Protein AF-A0A3T0T704-F1 (afdb_monomer_lite)

Structure (mmCIF, N/CA/C/O backbone):
data_AF-A0A3T0T704-F1
#
_entry.id   AF-A0A3T0T704-F1
#
loop_
_atom_site.group_PDB
_atom_site.id
_atom_site.type_symbol
_atom_site.label_atom_id
_atom_site.label_alt_id
_atom_site.label_comp_id
_atom_site.label_asym_id
_atom_site.label_entity_id
_atom_site.label_seq_id
_atom_site.pdbx_PDB_ins_code
_atom_site.Cartn_x
_atom_site.Cartn_y
_atom_site.Cartn_z
_atom_site.occupancy
_atom_site.B_iso_or_equiv
_atom_site.auth_seq_id
_atom_site.auth_comp_id
_atom_site.auth_asym_id
_atom_site.auth_atom_id
_atom_site.pdbx_PDB_model_num
ATOM 1 N N . MET A 1 1 ? -23.694 6.733 -55.174 1.00 36.41 1 MET A N 1
ATOM 2 C CA . MET A 1 1 ? -23.488 6.795 -56.642 1.00 36.41 1 MET A CA 1
ATOM 3 C C . MET A 1 1 ? -22.828 8.144 -56.938 1.00 36.41 1 MET A C 1
ATOM 5 O O . MET A 1 1 ? -23.178 9.081 -56.238 1.00 36.41 1 MET A O 1
ATOM 9 N N . GLY A 1 2 ? -21.839 8.329 -57.820 1.00 34.69 2 GLY A N 1
ATOM 10 C CA . GLY A 1 2 ? -21.378 7.534 -58.980 1.00 34.69 2 GLY A CA 1
ATOM 11 C C . GLY A 1 2 ? -21.725 8.288 -60.281 1.00 34.69 2 GLY A C 1
ATOM 12 O O . GLY A 1 2 ? -22.808 8.855 -60.326 1.00 34.69 2 GLY A O 1
ATOM 13 N N . ASP A 1 3 ? -20.910 8.378 -61.340 1.00 36.62 3 ASP A N 1
ATOM 14 C CA . ASP A 1 3 ? -19.522 7.931 -61.606 1.00 36.62 3 ASP A CA 1
ATOM 15 C C . ASP A 1 3 ? -18.793 8.979 -62.505 1.00 36.62 3 ASP A C 1
ATOM 17 O O . ASP A 1 3 ? -19.364 9.992 -62.902 1.00 36.62 3 ASP A O 1
ATOM 21 N N . ARG A 1 4 ? -17.510 8.749 -62.800 1.00 45.19 4 ARG A N 1
ATOM 22 C CA . ARG A 1 4 ? -16.597 9.541 -63.642 1.00 45.19 4 ARG A CA 1
ATOM 23 C C . ARG A 1 4 ? -17.029 9.649 -65.117 1.00 45.19 4 ARG A C 1
ATOM 25 O O . ARG A 1 4 ? -17.444 8.644 -65.695 1.00 45.19 4 ARG A O 1
ATOM 32 N N . ARG A 1 5 ? -16.673 10.777 -65.758 1.00 45.09 5 ARG A N 1
ATOM 33 C CA . ARG A 1 5 ? -15.861 10.936 -67.009 1.00 45.09 5 ARG A CA 1
ATOM 34 C C . ARG A 1 5 ? -16.028 12.382 -67.520 1.00 45.09 5 ARG A C 1
ATOM 36 O O . ARG A 1 5 ? -17.153 12.846 -67.593 1.00 45.09 5 ARG A O 1
ATOM 43 N N . ASP A 1 6 ? -15.003 13.217 -67.709 1.00 45.00 6 ASP A N 1
ATOM 44 C CA . ASP A 1 6 ? -13.711 13.118 -68.432 1.00 45.00 6 ASP A CA 1
ATOM 45 C C . ASP A 1 6 ? -13.787 13.634 -69.894 1.00 45.00 6 ASP A C 1
ATOM 47 O O . ASP A 1 6 ? -14.659 13.232 -70.660 1.00 45.00 6 ASP A O 1
ATOM 51 N N . ARG A 1 7 ? -12.757 14.418 -70.267 1.00 44.25 7 ARG A N 1
ATOM 52 C CA . ARG A 1 7 ? -12.286 14.848 -71.609 1.00 44.25 7 ARG A CA 1
ATOM 53 C C . ARG A 1 7 ? -12.758 16.162 -72.256 1.00 44.25 7 ARG A C 1
ATOM 55 O O . ARG A 1 7 ? -13.935 16.479 -72.338 1.00 44.25 7 ARG A O 1
ATOM 62 N N . GLN A 1 8 ? -11.759 16.724 -72.957 1.00 45.44 8 GLN A N 1
ATOM 63 C CA . GLN A 1 8 ? -11.775 17.674 -74.088 1.00 45.44 8 GLN A CA 1
ATOM 64 C C . GLN A 1 8 ? -11.738 19.178 -73.732 1.00 45.44 8 GLN A C 1
ATOM 66 O O . GLN A 1 8 ? -12.494 19.623 -72.884 1.00 45.44 8 GLN A O 1
ATOM 71 N N . ARG A 1 9 ? -10.893 20.023 -74.361 1.00 38.94 9 ARG A N 1
ATOM 72 C CA . ARG A 1 9 ? -9.735 19.814 -75.283 1.00 38.94 9 ARG A CA 1
ATOM 73 C C . ARG A 1 9 ? -9.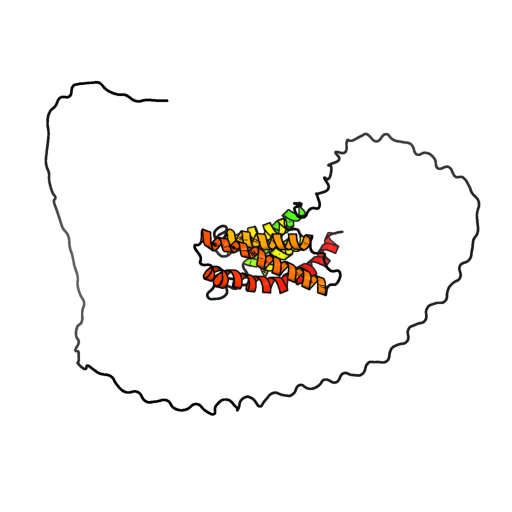007 21.176 -75.507 1.00 38.94 9 ARG A C 1
ATOM 75 O O . ARG A 1 9 ? -9.723 22.155 -75.593 1.00 38.94 9 ARG A O 1
ATOM 82 N N . VAL A 1 10 ? -7.672 21.188 -75.748 1.00 37.53 10 VAL A N 1
ATOM 83 C CA . VAL A 1 10 ? -6.951 21.984 -76.814 1.00 37.53 10 VAL A CA 1
ATOM 84 C C . VAL A 1 10 ? -7.053 23.547 -76.754 1.00 37.53 10 VAL A C 1
ATOM 86 O O . VAL A 1 10 ? -8.140 24.075 -76.628 1.00 37.53 10 VAL A O 1
ATOM 89 N N . LEU A 1 11 ? -6.019 24.411 -76.879 1.00 39.88 11 LEU A N 1
ATOM 90 C CA . LEU A 1 11 ? -4.684 24.376 -77.532 1.00 39.88 11 LEU A CA 1
ATOM 91 C C . LEU A 1 11 ? -3.748 25.538 -77.030 1.00 39.88 11 LEU A C 1
ATOM 93 O O . LEU A 1 11 ? -4.095 26.285 -76.126 1.00 39.88 11 LEU A O 1
ATOM 97 N N . HIS A 1 12 ? -2.610 25.723 -77.721 1.00 38.25 12 HIS A N 1
ATOM 98 C CA . HIS A 1 12 ? -1.709 26.897 -77.828 1.00 38.25 12 HIS A CA 1
ATOM 99 C C . HIS A 1 12 ? -0.673 27.233 -76.726 1.00 38.25 12 HIS A C 1
ATOM 101 O O . HIS A 1 12 ? -0.852 28.100 -75.879 1.00 38.25 12 HIS A O 1
ATOM 107 N N . HIS A 1 13 ? 0.533 26.681 -76.918 1.00 39.72 13 HIS A N 1
ATOM 108 C CA . HIS A 1 13 ? 1.826 27.333 -76.625 1.00 39.72 13 HIS A CA 1
ATOM 109 C C . HIS A 1 13 ? 2.330 28.091 -77.877 1.00 39.72 13 HIS A C 1
ATOM 111 O O . HIS A 1 13 ? 1.936 27.710 -78.986 1.00 39.72 13 HIS A O 1
ATOM 117 N N . PRO A 1 14 ? 3.252 29.080 -77.759 1.00 53.78 14 PRO A N 1
ATOM 118 C CA . PRO A 1 14 ? 4.587 28.847 -78.355 1.00 53.78 14 PRO A CA 1
ATOM 119 C C . PRO A 1 14 ? 5.816 29.612 -77.770 1.00 53.78 14 PRO A C 1
ATOM 121 O O . PRO A 1 14 ? 5.845 30.836 -77.781 1.00 53.78 14 PRO A O 1
ATOM 124 N N . ARG A 1 15 ? 6.933 28.873 -77.575 1.00 40.31 15 ARG A N 1
ATOM 125 C CA . ARG A 1 15 ? 8.346 29.265 -77.902 1.00 40.31 15 ARG A CA 1
ATOM 126 C C . ARG A 1 15 ? 9.023 30.373 -77.034 1.00 40.31 15 ARG A C 1
ATOM 128 O O . ARG A 1 15 ? 8.358 31.067 -76.288 1.00 40.31 15 ARG A O 1
ATOM 135 N N . ARG A 1 16 ? 10.369 30.555 -77.025 1.00 37.50 16 ARG A N 1
ATOM 136 C CA . ARG A 1 16 ? 11.428 30.094 -77.975 1.00 37.50 16 ARG A CA 1
ATOM 137 C C . ARG A 1 16 ? 12.743 29.505 -77.386 1.00 37.50 16 ARG A C 1
ATOM 139 O O . ARG A 1 16 ? 12.950 28.310 -77.570 1.00 37.50 16 ARG A O 1
ATOM 146 N N . ARG A 1 17 ? 13.682 30.293 -76.823 1.00 38.41 17 ARG A N 1
ATOM 147 C CA . ARG A 1 17 ? 15.090 29.890 -76.494 1.00 38.41 17 ARG A CA 1
ATOM 148 C C . ARG A 1 17 ? 15.770 30.878 -75.501 1.00 38.41 17 ARG A C 1
ATOM 150 O O . ARG A 1 17 ? 15.262 31.984 -75.404 1.00 38.41 17 ARG A O 1
ATOM 157 N N . HIS A 1 18 ? 16.938 30.648 -74.857 1.00 36.69 18 HIS A N 1
ATOM 158 C CA . HIS A 1 18 ? 17.675 29.436 -74.389 1.00 36.69 18 HIS A CA 1
ATOM 159 C C . HIS A 1 18 ? 19.129 29.780 -73.936 1.00 36.69 18 HIS A C 1
ATOM 161 O O . HIS A 1 18 ? 19.873 30.343 -74.734 1.00 36.69 18 HIS A O 1
ATOM 167 N N . GLY A 1 19 ? 19.590 29.279 -72.775 1.00 33.06 19 GLY A N 1
ATOM 168 C CA . GLY A 1 19 ? 21.021 29.010 -72.471 1.00 33.06 19 GLY A CA 1
ATOM 169 C C . GLY A 1 19 ? 21.811 30.047 -71.637 1.00 33.06 19 GLY A C 1
ATOM 170 O O . GLY A 1 19 ? 21.297 31.121 -71.362 1.00 33.06 19 GLY A O 1
ATOM 171 N N . ALA A 1 20 ? 23.065 29.791 -71.211 1.00 37.50 20 ALA A N 1
ATOM 172 C CA . ALA A 1 20 ? 23.794 28.511 -71.065 1.00 37.50 20 ALA A CA 1
ATOM 173 C C . ALA A 1 20 ? 25.130 28.647 -70.265 1.00 37.50 20 ALA A C 1
ATOM 175 O O . ALA A 1 20 ? 25.814 29.653 -70.380 1.00 37.50 20 ALA A O 1
ATOM 176 N N . ARG A 1 21 ? 25.546 27.556 -69.586 1.00 36.69 21 ARG A N 1
ATOM 177 C CA . ARG A 1 21 ? 26.929 27.156 -69.178 1.00 36.69 21 ARG A CA 1
ATOM 178 C C . ARG A 1 21 ? 27.796 28.024 -68.218 1.00 36.69 21 ARG A C 1
ATOM 180 O O . ARG A 1 21 ? 28.419 28.991 -68.618 1.00 36.69 21 ARG A O 1
ATOM 187 N N . ALA A 1 22 ? 28.028 27.438 -67.033 1.00 37.81 22 ALA A N 1
ATOM 188 C CA . ALA A 1 22 ? 29.332 27.042 -66.446 1.00 37.81 22 ALA A CA 1
ATOM 189 C C . ALA A 1 22 ? 30.477 28.054 -66.148 1.00 37.81 22 ALA A C 1
ATOM 191 O O . ALA A 1 22 ? 31.006 28.721 -67.028 1.00 37.81 22 ALA A O 1
ATOM 192 N N . GLY A 1 23 ? 31.017 27.967 -64.918 1.00 32.88 23 GLY A N 1
ATOM 193 C CA . GLY A 1 23 ? 32.326 28.504 -64.500 1.00 32.88 23 GLY A CA 1
ATOM 194 C C . GLY A 1 23 ? 32.784 27.924 -63.144 1.00 32.88 23 GLY A C 1
ATOM 195 O O . GLY A 1 23 ? 31.953 27.689 -62.270 1.00 32.88 23 GLY A O 1
ATOM 196 N N . ARG A 1 24 ? 34.088 27.645 -62.961 1.00 39.28 24 ARG A N 1
ATOM 197 C CA . ARG A 1 24 ? 34.700 27.084 -61.720 1.00 39.28 24 ARG A CA 1
ATOM 198 C C . ARG A 1 24 ? 35.861 27.995 -61.204 1.00 39.28 24 ARG A C 1
ATOM 200 O O . ARG A 1 24 ? 36.099 29.029 -61.821 1.00 39.28 24 ARG A O 1
ATOM 207 N N . PRO A 1 25 ? 36.521 27.729 -60.048 1.00 64.94 25 PRO A N 1
ATOM 208 C CA . PRO A 1 25 ? 36.851 28.792 -59.080 1.00 64.94 25 PRO A CA 1
ATOM 209 C C . PRO A 1 25 ? 38.295 29.345 -59.091 1.00 64.94 25 PRO A C 1
ATOM 211 O O . PRO A 1 25 ? 39.211 28.761 -59.666 1.00 64.94 25 PRO A O 1
ATOM 214 N N . ARG A 1 26 ? 38.498 30.435 -58.329 1.00 39.41 26 ARG A N 1
ATOM 215 C CA . ARG A 1 26 ? 39.780 31.007 -57.842 1.00 39.41 26 ARG A CA 1
ATOM 216 C C . ARG A 1 26 ? 39.552 31.614 -56.434 1.00 39.41 26 ARG A C 1
ATOM 218 O O . ARG A 1 26 ? 38.420 31.974 -56.143 1.00 39.41 26 ARG A O 1
ATOM 225 N N . GLY A 1 27 ? 40.521 31.792 -55.523 1.00 32.25 27 GLY A N 1
ATOM 226 C CA . GLY A 1 27 ? 41.911 31.300 -55.483 1.00 32.25 27 GLY A CA 1
ATOM 227 C C . GLY A 1 27 ? 42.954 32.311 -54.942 1.00 32.25 27 GLY A C 1
ATOM 228 O O . GLY A 1 27 ? 43.459 33.113 -55.718 1.00 32.25 27 GLY A O 1
ATOM 229 N N . GLY A 1 28 ? 43.355 32.229 -53.659 1.00 33.00 28 GLY A N 1
ATOM 230 C CA . GLY A 1 28 ? 44.468 32.999 -53.035 1.00 33.00 28 GLY A CA 1
ATOM 231 C C . GLY A 1 28 ? 44.369 33.006 -51.491 1.00 33.00 28 GLY A C 1
ATOM 232 O O . GLY A 1 28 ? 43.264 33.157 -50.994 1.00 33.00 28 GLY A O 1
ATOM 233 N N . ARG A 1 29 ? 45.381 32.672 -50.657 1.00 39.97 29 ARG A N 1
ATOM 234 C CA . ARG A 1 29 ? 46.776 33.183 -50.464 1.00 39.97 29 ARG A CA 1
ATOM 235 C C . ARG A 1 29 ? 46.806 34.614 -49.878 1.00 39.97 29 ARG A C 1
ATOM 237 O O . ARG A 1 29 ? 46.041 35.448 -50.326 1.00 39.97 29 ARG A O 1
ATOM 244 N N . ARG A 1 30 ? 47.692 35.039 -48.956 1.00 40.62 30 ARG A N 1
ATOM 245 C CA . ARG A 1 30 ? 48.868 34.427 -48.262 1.00 40.62 30 ARG A CA 1
ATOM 246 C C . ARG A 1 30 ? 48.456 33.945 -46.830 1.00 40.62 30 ARG A C 1
ATOM 248 O O . ARG A 1 30 ? 47.406 33.328 -46.784 1.00 40.62 30 ARG A O 1
ATOM 255 N N . ARG A 1 31 ? 49.118 34.085 -45.650 1.00 39.97 31 ARG A N 1
ATOM 256 C CA . ARG A 1 31 ? 50.447 34.566 -45.143 1.00 39.97 31 ARG A CA 1
ATOM 257 C C . ARG A 1 31 ? 50.883 33.774 -43.869 1.00 39.97 31 ARG A C 1
ATOM 259 O O . ARG A 1 31 ? 50.030 33.182 -43.224 1.00 39.97 31 ARG A O 1
ATOM 266 N N . ARG A 1 32 ? 52.197 33.701 -43.550 1.00 40.44 32 ARG A N 1
ATOM 267 C CA . ARG A 1 32 ? 52.833 32.554 -42.824 1.00 40.44 32 ARG A CA 1
ATOM 268 C C . ARG A 1 32 ? 54.192 32.869 -42.120 1.00 40.44 32 ARG A C 1
ATOM 270 O O . ARG A 1 32 ? 55.155 33.125 -42.843 1.00 40.44 32 ARG A O 1
ATOM 277 N N . ARG A 1 33 ? 54.306 32.751 -40.772 1.00 39.06 33 ARG A N 1
ATOM 278 C CA . ARG A 1 33 ? 55.546 32.759 -39.909 1.00 39.06 33 ARG A CA 1
ATOM 279 C C . ARG A 1 33 ? 55.278 32.155 -38.497 1.00 39.06 33 ARG A C 1
ATOM 281 O O . ARG A 1 33 ? 54.127 32.199 -38.089 1.00 39.06 33 ARG A O 1
ATOM 288 N N . ASP A 1 34 ? 56.238 31.775 -37.629 1.00 40.56 34 ASP A N 1
ATOM 289 C CA . ASP A 1 34 ? 57.485 30.955 -37.725 1.00 40.56 34 ASP A CA 1
ATOM 290 C C . ASP A 1 34 ? 58.298 30.985 -36.391 1.00 40.56 34 ASP A C 1
ATOM 292 O O . ASP A 1 34 ? 58.600 32.088 -35.939 1.00 40.56 34 ASP A O 1
ATOM 296 N N . ARG A 1 35 ? 58.708 29.818 -35.828 1.00 41.38 35 ARG A N 1
ATOM 297 C CA . ARG A 1 35 ? 59.789 29.513 -34.811 1.00 41.38 35 ARG A CA 1
ATOM 298 C C . ARG A 1 35 ? 59.384 28.249 -33.999 1.00 41.38 35 ARG A C 1
ATOM 300 O O . ARG A 1 35 ? 58.256 28.203 -33.538 1.00 41.38 35 ARG A O 1
ATOM 307 N N . ARG A 1 36 ? 60.132 27.127 -33.891 1.00 37.56 36 ARG A N 1
ATOM 308 C CA . ARG A 1 36 ? 61.542 26.830 -33.476 1.00 37.56 36 ARG A CA 1
ATOM 309 C C . ARG A 1 36 ? 61.826 27.204 -32.001 1.00 37.56 36 ARG A C 1
ATOM 311 O O . ARG A 1 36 ? 61.512 28.321 -31.623 1.00 37.56 36 ARG A O 1
ATOM 318 N N . ARG A 1 37 ? 62.483 26.415 -31.121 1.00 37.00 37 ARG A N 1
ATOM 319 C CA . ARG A 1 37 ? 63.154 25.078 -31.212 1.00 37.00 37 ARG A CA 1
ATOM 320 C C . ARG A 1 37 ? 62.115 23.915 -31.094 1.00 37.00 37 ARG A C 1
ATOM 322 O O . ARG A 1 37 ? 61.080 24.087 -31.719 1.00 37.00 37 ARG A O 1
ATOM 329 N N . ARG A 1 38 ? 62.236 22.730 -30.445 1.00 35.31 38 ARG A N 1
ATOM 330 C CA . ARG A 1 38 ? 63.207 22.021 -29.553 1.00 35.31 38 ARG A CA 1
ATOM 331 C C . ARG A 1 38 ? 63.285 20.508 -29.922 1.00 35.31 38 ARG A C 1
ATOM 333 O O . ARG A 1 38 ? 62.312 19.972 -30.434 1.00 35.31 38 ARG A O 1
ATOM 340 N N . GLN A 1 39 ? 64.379 19.820 -29.565 1.00 39.19 39 GLN A N 1
ATOM 341 C CA . GLN A 1 39 ? 64.495 18.361 -29.298 1.00 39.19 39 GLN A CA 1
ATOM 342 C C . GLN A 1 39 ? 65.692 18.138 -28.342 1.00 39.19 39 GLN A C 1
ATOM 344 O O . GLN A 1 39 ? 66.539 19.029 -28.239 1.00 39.19 39 GLN A O 1
ATOM 349 N N . PRO A 1 40 ? 65.773 16.992 -27.640 1.00 46.72 40 PRO A N 1
ATOM 350 C CA . PRO A 1 40 ? 66.915 16.085 -27.854 1.00 46.72 40 PRO A CA 1
ATOM 351 C C . PRO A 1 40 ? 66.472 14.654 -28.232 1.00 46.72 40 PRO A C 1
ATOM 353 O O . PRO A 1 40 ? 65.286 14.395 -28.428 1.00 46.72 40 PRO A O 1
ATOM 356 N N . ARG A 1 41 ? 67.435 13.744 -28.455 1.00 37.19 41 ARG A N 1
ATOM 357 C CA . ARG A 1 41 ? 67.245 12.532 -29.277 1.00 37.19 41 ARG A CA 1
ATOM 358 C C . ARG A 1 41 ? 68.191 11.390 -28.854 1.00 37.19 41 ARG A C 1
ATOM 360 O O . ARG A 1 41 ? 69.356 11.663 -28.595 1.00 37.19 41 ARG A O 1
ATOM 367 N N . ARG A 1 42 ? 67.725 10.133 -28.993 1.00 35.84 42 ARG A N 1
ATOM 368 C CA . ARG A 1 42 ? 68.448 8.838 -28.816 1.00 35.84 42 ARG A CA 1
ATOM 369 C C . ARG A 1 42 ? 68.725 8.423 -27.349 1.00 35.84 42 ARG A C 1
ATOM 371 O O . ARG A 1 42 ? 69.001 9.274 -26.523 1.00 35.84 42 ARG A O 1
ATOM 378 N N . GLY A 1 43 ? 68.702 7.127 -27.002 1.00 29.75 43 GLY A N 1
ATOM 379 C CA . GLY A 1 43 ? 68.268 5.964 -27.800 1.00 29.75 43 GLY A CA 1
ATOM 380 C C . GLY A 1 43 ? 68.848 4.611 -27.347 1.00 29.75 43 GLY A C 1
ATOM 381 O O . GLY A 1 43 ? 69.268 4.469 -26.208 1.00 29.75 43 GLY A O 1
ATOM 382 N N . ARG A 1 44 ? 68.941 3.680 -28.316 1.00 34.44 44 ARG A N 1
ATOM 383 C CA . ARG A 1 44 ? 69.402 2.269 -28.255 1.00 34.44 44 ARG A CA 1
ATOM 384 C C . ARG A 1 44 ? 68.398 1.250 -27.690 1.00 34.44 44 ARG A C 1
ATOM 386 O O . ARG A 1 44 ? 67.799 1.437 -26.643 1.00 34.44 44 ARG A O 1
ATOM 393 N N . ALA A 1 45 ? 68.259 0.155 -28.437 1.00 36.88 45 ALA A N 1
ATOM 394 C CA . ALA A 1 45 ? 67.487 -1.044 -28.109 1.00 36.88 45 ALA A CA 1
ATOM 395 C C . ALA A 1 45 ? 68.428 -2.208 -27.744 1.00 36.88 45 ALA A C 1
ATOM 397 O O . ALA A 1 45 ? 69.639 -2.102 -27.953 1.00 36.88 45 ALA A O 1
ATOM 398 N N . ARG A 1 46 ? 67.869 -3.344 -27.302 1.00 36.03 46 ARG A N 1
ATOM 399 C CA . ARG A 1 46 ? 68.471 -4.685 -27.436 1.00 36.03 46 ARG A CA 1
ATOM 400 C C . ARG A 1 46 ? 67.380 -5.765 -27.549 1.00 36.03 46 ARG A C 1
ATOM 402 O O . ARG A 1 46 ? 66.214 -5.482 -27.299 1.00 36.03 46 ARG A O 1
ATOM 409 N N . HIS A 1 47 ? 67.764 -6.948 -28.031 1.00 36.84 47 HIS A N 1
ATOM 410 C CA . HIS A 1 47 ? 66.868 -8.015 -28.509 1.00 36.84 47 HIS A CA 1
ATOM 411 C C . HIS A 1 47 ? 66.637 -9.142 -27.484 1.00 36.84 47 HIS A C 1
ATOM 413 O O . HIS A 1 47 ? 67.454 -9.334 -26.588 1.00 36.84 47 HIS A O 1
ATOM 419 N N . GLY A 1 48 ? 65.608 -9.963 -27.741 1.00 32.03 48 GLY A N 1
ATOM 420 C CA . GLY A 1 48 ? 65.450 -11.331 -27.218 1.00 32.03 48 GLY A CA 1
ATOM 421 C C . GLY A 1 48 ? 64.176 -11.535 -26.381 1.00 32.03 48 GLY A C 1
ATOM 422 O O . GLY A 1 48 ? 63.816 -10.655 -25.611 1.00 32.03 48 GLY A O 1
ATOM 423 N N . ALA A 1 49 ? 63.446 -12.652 -26.475 1.00 35.09 49 ALA A N 1
ATOM 424 C CA . ALA A 1 49 ? 63.470 -13.746 -27.460 1.00 35.09 49 ALA A CA 1
ATOM 425 C C . ALA A 1 49 ? 62.084 -14.450 -27.504 1.00 35.09 49 ALA A C 1
ATOM 427 O O . ALA A 1 49 ? 61.202 -14.137 -26.707 1.00 35.09 49 ALA A O 1
ATOM 428 N N . LEU A 1 50 ? 61.873 -15.370 -28.452 1.00 38.94 50 LEU A N 1
ATOM 429 C CA . LEU A 1 50 ? 60.592 -16.060 -28.705 1.00 38.94 50 LEU A CA 1
ATOM 430 C C . LEU A 1 50 ? 60.476 -17.420 -27.986 1.00 38.94 50 LEU A C 1
ATOM 432 O O . LEU A 1 50 ? 61.472 -18.127 -27.894 1.00 38.94 50 LEU A O 1
ATOM 436 N N . ALA A 1 51 ? 59.227 -17.836 -27.697 1.00 35.31 51 ALA A N 1
ATOM 437 C CA . ALA A 1 51 ? 58.774 -19.236 -27.512 1.00 35.31 51 ALA A CA 1
ATOM 438 C C . ALA A 1 51 ? 59.337 -20.022 -26.292 1.00 35.31 51 ALA A C 1
ATOM 440 O O . ALA A 1 51 ? 60.384 -19.693 -25.758 1.00 35.31 51 ALA A O 1
ATOM 441 N N . ARG A 1 52 ? 58.702 -21.085 -25.760 1.00 37.94 52 ARG A N 1
ATOM 442 C CA . ARG A 1 52 ? 57.362 -21.717 -25.932 1.00 37.94 52 ARG A CA 1
ATOM 443 C C . ARG A 1 52 ? 56.972 -22.401 -24.581 1.00 37.94 52 ARG A C 1
ATOM 445 O O . ARG A 1 52 ? 57.808 -22.440 -23.682 1.00 37.94 52 ARG A O 1
ATOM 452 N N . PRO A 1 53 ? 55.738 -22.916 -24.378 1.00 51.44 53 PRO A N 1
ATOM 453 C CA . PRO A 1 53 ? 55.256 -23.333 -23.053 1.00 51.44 53 PRO A CA 1
ATOM 454 C C . PRO A 1 53 ? 55.455 -24.827 -22.727 1.00 51.44 53 PRO A C 1
ATOM 456 O O . PRO A 1 53 ? 55.475 -25.663 -23.628 1.00 51.44 53 PRO A O 1
ATOM 459 N N . GLY A 1 54 ? 55.415 -25.173 -21.429 1.00 36.84 54 GLY A N 1
ATOM 460 C CA . GLY A 1 54 ? 54.911 -26.482 -20.983 1.00 36.84 54 GLY A CA 1
ATOM 461 C C . GLY A 1 54 ? 55.539 -27.099 -19.725 1.00 36.84 54 GLY A C 1
ATOM 462 O O . GLY A 1 54 ? 56.657 -27.598 -19.788 1.00 36.84 54 GLY A O 1
ATOM 463 N N . ARG A 1 55 ? 54.759 -27.186 -18.629 1.00 36.97 55 ARG A N 1
ATOM 464 C CA . ARG A 1 55 ? 54.565 -28.381 -17.759 1.00 36.97 55 ARG A CA 1
ATOM 465 C C . ARG A 1 55 ? 53.652 -28.055 -16.561 1.00 36.97 55 ARG A C 1
ATOM 467 O O . ARG A 1 55 ? 53.742 -26.979 -15.984 1.00 36.97 55 ARG A O 1
ATOM 474 N N . ARG A 1 56 ? 52.777 -28.998 -16.183 1.00 45.00 56 ARG A N 1
ATOM 475 C CA . ARG A 1 56 ? 51.991 -28.979 -14.929 1.00 45.00 56 ARG A CA 1
ATOM 476 C C . ARG A 1 56 ? 52.642 -29.904 -13.890 1.00 45.00 56 ARG A C 1
ATOM 478 O O . ARG A 1 56 ? 53.030 -31.007 -14.273 1.00 45.00 56 ARG A O 1
ATOM 485 N N . PRO A 1 57 ? 52.621 -29.556 -12.596 1.00 47.53 57 PRO A N 1
ATOM 486 C CA . PRO A 1 57 ? 52.584 -30.535 -11.505 1.00 47.53 57 PRO A CA 1
ATOM 487 C C . PRO A 1 57 ? 51.145 -30.985 -11.165 1.00 47.53 57 PRO A C 1
ATOM 489 O O . PRO A 1 57 ? 50.166 -30.369 -11.592 1.00 47.53 57 PRO A O 1
ATOM 492 N N . ARG A 1 58 ? 51.015 -32.083 -10.407 1.00 44.69 58 ARG A N 1
ATOM 493 C CA . ARG A 1 58 ? 49.742 -32.660 -9.912 1.00 44.69 58 ARG A CA 1
ATOM 494 C C . ARG A 1 58 ? 49.410 -32.172 -8.479 1.00 44.69 58 ARG A C 1
ATOM 496 O O . ARG A 1 58 ? 50.288 -31.607 -7.832 1.00 44.69 58 ARG A O 1
ATOM 503 N N . PRO A 1 59 ? 48.162 -32.338 -7.989 1.00 48.88 59 PRO A N 1
ATOM 504 C CA . PRO A 1 59 ? 47.726 -31.785 -6.701 1.00 48.88 59 PRO A CA 1
ATOM 505 C C . PRO A 1 59 ? 48.219 -32.581 -5.480 1.00 48.88 59 PRO A C 1
ATOM 507 O O . PRO A 1 59 ? 48.479 -33.779 -5.572 1.00 48.88 59 PRO A O 1
ATOM 510 N N . LEU A 1 60 ? 48.259 -31.908 -4.324 1.00 47.09 60 LEU A N 1
ATOM 511 C CA . LEU A 1 60 ? 48.518 -32.482 -2.995 1.00 47.09 60 LEU A CA 1
ATOM 512 C C . LEU A 1 60 ? 47.214 -32.595 -2.156 1.00 47.09 60 LEU A C 1
ATOM 514 O O . LEU A 1 60 ? 46.188 -32.040 -2.565 1.00 47.09 60 LEU A O 1
ATOM 518 N N . PRO A 1 61 ? 47.194 -33.372 -1.049 1.00 48.97 61 PRO A N 1
ATOM 519 C CA . PRO A 1 61 ? 45.960 -34.010 -0.567 1.00 48.97 61 PRO A CA 1
ATOM 520 C C . PRO A 1 61 ? 44.965 -33.132 0.209 1.00 48.97 61 PRO A C 1
ATOM 522 O O . PRO A 1 61 ? 45.300 -32.103 0.792 1.00 48.97 61 PRO A O 1
ATOM 525 N N . ARG A 1 62 ? 43.724 -33.631 0.304 1.00 44.66 62 ARG A N 1
ATOM 526 C CA . ARG A 1 62 ? 42.725 -33.205 1.301 1.00 44.66 62 ARG A CA 1
ATOM 527 C C . ARG A 1 62 ? 43.018 -33.873 2.652 1.00 44.66 62 ARG A C 1
ATOM 529 O O . ARG A 1 62 ? 43.148 -35.092 2.684 1.00 44.66 62 ARG A O 1
ATOM 536 N N . GLY A 1 63 ? 42.989 -33.127 3.759 1.00 42.19 63 GLY A N 1
ATOM 537 C CA . GLY A 1 63 ? 42.954 -33.715 5.107 1.00 42.19 63 GLY A CA 1
ATOM 538 C C . GLY A 1 63 ? 43.233 -32.736 6.257 1.00 42.19 63 GLY A C 1
ATOM 539 O O . GLY A 1 63 ? 43.938 -31.751 6.078 1.00 42.19 63 GLY A O 1
ATOM 540 N N . ALA A 1 64 ? 42.672 -33.034 7.435 1.00 46.31 64 ALA A N 1
ATOM 541 C CA . ALA A 1 64 ? 43.125 -32.586 8.763 1.00 46.31 64 ALA A CA 1
ATOM 542 C C . ALA A 1 64 ? 43.386 -31.074 9.010 1.00 46.31 64 ALA A C 1
ATOM 544 O O . ALA A 1 64 ? 44.471 -30.696 9.446 1.00 46.31 64 ALA A O 1
ATOM 545 N N . ALA A 1 65 ? 42.375 -30.204 8.846 1.00 43.25 65 ALA A N 1
ATOM 546 C CA . ALA A 1 65 ? 42.486 -28.786 9.250 1.00 43.25 65 ALA A CA 1
ATOM 547 C C . ALA A 1 65 ? 41.187 -28.116 9.775 1.00 43.25 65 ALA A C 1
ATOM 549 O O . ALA A 1 65 ? 41.061 -26.894 9.693 1.00 43.25 65 ALA A O 1
ATOM 550 N N . ARG A 1 66 ? 40.188 -28.866 10.286 1.00 46.53 66 ARG A N 1
ATOM 551 C CA . ARG A 1 66 ? 38.882 -28.282 10.699 1.00 46.53 66 ARG A CA 1
ATOM 552 C C . ARG A 1 66 ? 38.291 -28.689 12.063 1.00 46.53 66 ARG A C 1
ATOM 554 O O . ARG A 1 66 ? 37.223 -28.187 12.400 1.00 46.53 66 ARG A O 1
ATOM 561 N N . ASP A 1 67 ? 39.003 -29.448 12.903 1.00 44.44 67 ASP A N 1
ATOM 562 C CA . ASP A 1 67 ? 38.450 -29.980 14.172 1.00 44.44 67 ASP A CA 1
ATOM 563 C C . ASP A 1 67 ? 39.036 -29.402 15.478 1.00 44.44 67 ASP A C 1
ATOM 565 O O . ASP A 1 67 ? 38.777 -29.918 16.562 1.00 44.44 67 ASP A O 1
ATOM 569 N N . ARG A 1 68 ? 39.787 -28.289 15.430 1.00 46.38 68 ARG A N 1
ATOM 570 C CA . ARG A 1 68 ? 40.351 -27.633 16.639 1.00 46.38 68 ARG A CA 1
ATOM 571 C C . ARG A 1 68 ? 39.765 -26.254 16.985 1.00 46.38 68 ARG A C 1
ATOM 573 O O . ARG A 1 68 ? 40.364 -25.503 17.743 1.00 46.38 68 ARG A O 1
ATOM 580 N N . LEU A 1 69 ? 38.559 -25.947 16.495 1.00 46.12 69 LEU A N 1
ATOM 581 C CA . LEU A 1 69 ? 37.805 -24.718 16.827 1.00 46.12 69 LEU A CA 1
ATOM 582 C C . LEU A 1 69 ? 36.363 -24.977 17.322 1.00 46.12 69 LEU A C 1
ATOM 584 O O . LEU A 1 69 ? 35.503 -24.104 17.246 1.00 46.12 69 LEU A O 1
ATOM 588 N N . ARG A 1 70 ? 36.086 -26.173 17.868 1.00 45.47 70 ARG A N 1
ATOM 589 C CA . ARG A 1 70 ? 34.770 -26.544 18.442 1.00 45.47 70 ARG A CA 1
ATOM 590 C C . ARG A 1 70 ? 34.742 -26.748 19.965 1.00 45.47 70 ARG A C 1
ATOM 592 O O . ARG A 1 70 ? 33.698 -27.103 20.501 1.00 45.47 70 ARG A O 1
ATOM 599 N N . ALA A 1 71 ? 35.838 -26.462 20.672 1.00 49.53 71 ALA A N 1
ATOM 600 C CA . ALA A 1 71 ? 35.984 -26.719 22.109 1.00 49.53 71 ALA A CA 1
ATOM 601 C C . ALA A 1 71 ? 36.259 -25.441 22.932 1.00 49.53 71 ALA A C 1
ATOM 603 O O . ALA A 1 71 ? 37.348 -25.279 23.474 1.00 49.53 71 ALA A O 1
ATOM 604 N N . ARG A 1 72 ? 35.272 -24.528 23.010 1.00 50.50 72 ARG A N 1
ATOM 605 C CA . ARG A 1 72 ? 35.129 -23.474 24.051 1.00 50.50 72 ARG A CA 1
ATOM 606 C C . ARG A 1 72 ? 33.785 -22.731 23.910 1.00 50.50 72 ARG A C 1
ATOM 608 O O . ARG A 1 72 ? 33.714 -21.606 23.430 1.00 50.50 72 ARG A O 1
ATOM 615 N N . ARG A 1 73 ? 32.696 -23.371 24.351 1.00 46.62 73 ARG A N 1
ATOM 616 C CA . ARG A 1 73 ? 31.447 -22.689 24.740 1.00 46.62 73 ARG A CA 1
ATOM 617 C C . ARG A 1 73 ? 31.252 -22.893 26.247 1.00 46.62 73 ARG A C 1
ATOM 619 O O . ARG A 1 73 ? 31.244 -24.050 26.662 1.00 46.62 73 ARG A O 1
ATOM 626 N N . PRO A 1 74 ? 31.092 -21.835 27.060 1.00 49.59 74 PRO A N 1
ATOM 627 C CA . PRO A 1 74 ? 30.636 -21.988 28.438 1.00 49.59 74 PRO A CA 1
ATOM 628 C C . PRO A 1 74 ? 29.225 -22.588 28.466 1.00 49.59 74 PRO A C 1
ATOM 630 O O . PRO A 1 74 ? 28.393 -22.248 27.621 1.00 49.59 74 PRO A O 1
ATOM 633 N N . ALA A 1 75 ? 28.944 -23.458 29.435 1.00 51.00 75 ALA A N 1
ATOM 634 C CA . ALA A 1 75 ? 27.591 -23.958 29.656 1.00 51.00 75 ALA A CA 1
ATOM 635 C C . ALA A 1 75 ? 26.672 -22.826 30.167 1.00 51.00 75 ALA A C 1
ATOM 637 O O . ALA A 1 75 ? 27.122 -21.984 30.953 1.00 51.00 75 ALA A O 1
ATOM 638 N N . PRO A 1 76 ? 25.389 -22.781 29.762 1.00 49.50 76 PRO A N 1
ATOM 639 C CA . PRO A 1 76 ? 24.440 -21.829 30.322 1.00 49.50 76 PRO A CA 1
ATOM 640 C C . PRO A 1 76 ? 24.168 -22.181 31.789 1.00 49.50 76 PRO A C 1
ATOM 642 O O . PRO A 1 76 ? 23.690 -23.272 32.089 1.00 49.50 76 PRO A O 1
ATOM 645 N N . ARG A 1 77 ? 24.448 -21.251 32.711 1.00 46.53 77 ARG A N 1
ATOM 646 C CA . ARG A 1 77 ? 24.053 -21.404 34.120 1.00 46.53 77 ARG A CA 1
ATOM 647 C C . ARG A 1 77 ? 22.529 -21.475 34.213 1.00 46.53 77 ARG A C 1
ATOM 649 O O . ARG A 1 77 ? 21.845 -20.512 33.863 1.00 46.53 77 ARG A O 1
ATOM 656 N N . THR A 1 78 ? 22.010 -22.581 34.733 1.00 45.75 78 THR A N 1
ATOM 657 C CA . THR A 1 78 ? 20.627 -22.691 35.196 1.00 45.75 78 THR A CA 1
ATOM 658 C C . THR A 1 78 ? 20.377 -21.639 36.274 1.00 45.75 78 THR A C 1
ATOM 660 O O . THR A 1 78 ? 20.948 -21.694 37.359 1.00 45.75 78 THR A O 1
ATOM 663 N N . ARG A 1 79 ? 19.518 -20.657 35.981 1.00 43.72 79 ARG A N 1
ATOM 664 C CA . ARG A 1 79 ? 18.891 -19.844 37.027 1.00 43.72 79 ARG A CA 1
ATOM 665 C C . ARG A 1 79 ? 17.742 -20.652 37.607 1.00 43.72 79 ARG A C 1
ATOM 667 O O . ARG A 1 79 ? 16.704 -20.791 36.960 1.00 43.72 79 ARG A O 1
ATOM 674 N N . GLU A 1 80 ? 17.939 -21.173 38.808 1.00 48.75 80 GLU A N 1
ATOM 675 C CA . GLU A 1 80 ? 16.847 -21.709 39.614 1.00 48.75 80 GLU A CA 1
ATOM 676 C C . GLU A 1 80 ? 15.783 -20.624 39.828 1.00 48.75 80 GLU A C 1
ATOM 678 O O . GLU A 1 80 ? 16.090 -19.432 39.947 1.00 48.75 80 GLU A O 1
ATOM 683 N N . ARG A 1 81 ? 14.510 -21.027 39.836 1.00 53.47 81 ARG A N 1
ATOM 684 C CA . ARG A 1 81 ? 13.418 -20.129 40.216 1.00 53.47 81 ARG A CA 1
ATOM 685 C C . ARG A 1 81 ? 13.291 -20.150 41.740 1.00 53.47 81 ARG A C 1
ATOM 687 O O . ARG A 1 81 ? 13.189 -21.248 42.284 1.00 53.47 81 ARG A O 1
ATOM 694 N N . PRO A 1 82 ? 13.214 -18.996 42.426 1.00 63.38 82 PRO A N 1
ATOM 695 C CA . PRO A 1 82 ? 12.775 -18.991 43.815 1.00 63.38 82 PRO A CA 1
ATOM 696 C C . PRO A 1 82 ? 11.334 -19.535 43.905 1.00 63.38 82 PRO A C 1
ATOM 698 O O . PRO A 1 82 ? 10.549 -19.335 42.968 1.00 63.38 82 PRO A O 1
ATOM 701 N N . PRO A 1 83 ? 10.970 -20.224 45.001 1.00 67.19 83 PRO A N 1
ATOM 702 C CA . PRO A 1 83 ? 9.623 -20.752 45.188 1.00 67.19 83 PRO A CA 1
ATOM 703 C C . PRO A 1 83 ? 8.578 -19.622 45.283 1.00 67.19 83 PRO A C 1
ATOM 705 O O . PRO A 1 83 ? 8.907 -18.503 45.688 1.00 67.19 83 PRO A O 1
ATOM 708 N N . PRO A 1 84 ? 7.310 -19.883 44.916 1.00 61.69 84 PRO A N 1
ATOM 709 C CA . PRO A 1 84 ? 6.248 -18.888 45.014 1.00 61.69 84 PRO A CA 1
ATOM 710 C C . PRO A 1 84 ? 5.950 -18.541 46.479 1.00 61.69 84 PRO A C 1
ATOM 712 O O . PRO A 1 84 ? 5.818 -19.424 47.324 1.00 61.69 84 PRO A O 1
ATOM 715 N N . ALA A 1 85 ? 5.801 -17.247 46.771 1.00 62.69 85 ALA A N 1
ATOM 716 C CA . ALA A 1 85 ? 5.404 -16.779 48.096 1.00 62.69 85 ALA A CA 1
ATOM 717 C C . ALA A 1 85 ? 3.969 -17.236 48.450 1.00 62.69 85 ALA A C 1
ATOM 719 O O . ALA A 1 85 ? 3.112 -17.281 47.560 1.00 62.69 85 ALA A O 1
ATOM 720 N N . PRO A 1 86 ? 3.675 -17.541 49.730 1.00 59.50 86 PRO A N 1
ATOM 721 C CA . PRO A 1 86 ? 2.349 -17.981 50.155 1.00 59.50 86 PRO A CA 1
ATOM 722 C C . PRO A 1 86 ? 1.284 -16.898 49.930 1.00 59.50 86 PRO A C 1
ATOM 724 O O . PRO A 1 86 ? 1.535 -15.698 50.067 1.00 59.50 86 PRO A O 1
ATOM 727 N N . ALA A 1 87 ? 0.071 -17.331 49.581 1.00 54.66 87 ALA A N 1
ATOM 728 C CA . ALA A 1 87 ? -1.030 -16.434 49.257 1.00 54.66 87 ALA A CA 1
ATOM 729 C C . ALA A 1 87 ? -1.507 -15.643 50.489 1.00 54.66 87 ALA A C 1
ATOM 731 O O . ALA A 1 87 ? -1.786 -16.216 51.541 1.00 54.66 87 ALA A O 1
ATOM 732 N N . ARG A 1 88 ? -1.667 -14.321 50.341 1.00 59.66 88 ARG A N 1
ATOM 733 C CA . ARG A 1 88 ? -2.316 -13.488 51.365 1.00 59.66 88 ARG A CA 1
ATOM 734 C C . ARG A 1 88 ? -3.814 -13.832 51.457 1.00 59.66 88 ARG A C 1
ATOM 736 O O . ARG A 1 88 ? -4.451 -13.951 50.405 1.00 59.66 88 ARG A O 1
ATOM 743 N N . PRO A 1 89 ? -4.403 -13.930 52.665 1.00 55.47 89 PRO A N 1
ATOM 744 C CA . PRO A 1 89 ? -5.848 -14.071 52.828 1.00 55.47 89 PRO A CA 1
ATOM 745 C C . PRO A 1 89 ? -6.620 -12.922 52.167 1.00 55.47 89 PRO A C 1
ATOM 747 O O . PRO A 1 89 ? -6.162 -11.777 52.147 1.00 55.47 89 PRO A O 1
ATOM 750 N N . ARG A 1 90 ? -7.818 -13.216 51.649 1.00 60.62 90 ARG A N 1
ATOM 751 C CA . ARG A 1 90 ? -8.759 -12.181 51.196 1.00 60.62 90 ARG A CA 1
ATOM 752 C C . ARG A 1 90 ? -9.415 -11.516 52.417 1.00 60.62 90 ARG A C 1
ATOM 754 O O . ARG A 1 90 ? -9.801 -12.245 53.329 1.00 60.62 90 ARG A O 1
ATOM 761 N N . PRO A 1 91 ? -9.605 -10.184 52.435 1.00 56.75 91 PRO A N 1
ATOM 762 C CA . PRO A 1 91 ? -10.457 -9.546 53.435 1.00 56.75 91 PRO A CA 1
ATOM 763 C C . PRO A 1 91 ? -11.918 -9.991 53.257 1.00 56.75 91 PRO A C 1
ATOM 765 O O . PRO A 1 91 ? -12.366 -10.256 52.137 1.00 56.75 91 PRO A O 1
ATOM 768 N N . ALA A 1 92 ? -12.654 -10.079 54.365 1.00 57.56 92 ALA A N 1
ATOM 769 C CA . ALA A 1 92 ? -14.062 -10.468 54.374 1.00 57.56 92 ALA A CA 1
ATOM 770 C C . ALA A 1 92 ? -14.976 -9.363 53.794 1.00 57.56 92 ALA A C 1
ATOM 772 O O . ALA A 1 92 ? -14.639 -8.179 53.890 1.00 57.56 92 ALA A O 1
ATOM 773 N N . PRO A 1 93 ? -16.137 -9.714 53.207 1.00 63.75 93 PRO A N 1
ATOM 774 C CA . PRO A 1 93 ? -17.134 -8.729 52.797 1.00 63.75 93 PRO A CA 1
ATOM 775 C C . PRO A 1 93 ? -17.815 -8.080 54.020 1.00 63.75 93 PRO A C 1
ATOM 777 O O . PRO A 1 93 ? -18.011 -8.755 55.034 1.00 63.75 93 PRO A O 1
ATOM 780 N N . PRO A 1 94 ? -18.219 -6.797 53.944 1.00 59.53 94 PRO A N 1
ATOM 781 C CA . PRO A 1 94 ? -18.983 -6.150 55.008 1.00 59.53 94 PRO A CA 1
ATOM 782 C C . PRO A 1 94 ? -20.404 -6.744 55.127 1.00 59.53 94 PRO A C 1
ATOM 784 O O . PRO A 1 94 ? -20.969 -7.185 54.121 1.00 59.53 94 PRO A O 1
ATOM 787 N N . PRO A 1 95 ? -21.006 -6.751 56.332 1.00 48.69 95 PRO A N 1
ATOM 788 C CA . PRO A 1 95 ? -22.316 -7.358 56.569 1.00 48.69 95 PRO A CA 1
ATOM 789 C C . PRO A 1 95 ? -23.465 -6.598 55.886 1.00 48.69 95 PRO A C 1
ATOM 791 O O . PRO A 1 95 ? -23.424 -5.378 55.715 1.00 48.69 95 PRO A O 1
ATOM 794 N N . CYS A 1 96 ? -24.531 -7.321 55.527 1.00 41.69 96 CYS A N 1
ATOM 795 C CA . CYS A 1 96 ? -25.726 -6.738 54.915 1.00 41.69 96 CYS A CA 1
ATOM 796 C C . CYS A 1 96 ? -26.473 -5.795 55.872 1.00 41.69 96 CYS A C 1
ATOM 798 O O . CYS A 1 96 ? -27.154 -6.245 56.792 1.00 41.69 96 CYS A O 1
ATOM 800 N N . ALA A 1 97 ? -26.446 -4.493 55.583 1.00 42.25 97 ALA A N 1
ATOM 801 C CA . ALA A 1 97 ? -27.385 -3.541 56.167 1.00 42.25 97 ALA A CA 1
ATOM 802 C C . ALA A 1 97 ? -28.808 -3.806 55.632 1.00 42.25 97 ALA A C 1
ATOM 804 O O . ALA A 1 97 ? -29.050 -3.775 54.422 1.00 42.25 97 ALA A O 1
ATOM 805 N N . ALA A 1 98 ? -29.750 -4.095 56.531 1.00 41.53 98 ALA A N 1
ATOM 806 C CA . ALA A 1 98 ? -31.126 -4.426 56.170 1.00 41.53 98 ALA A CA 1
ATOM 807 C C . ALA A 1 98 ? -31.906 -3.209 55.634 1.00 41.53 98 ALA A C 1
ATOM 809 O O . ALA A 1 98 ? -31.723 -2.082 56.090 1.00 41.53 98 ALA A O 1
ATOM 810 N N . ARG A 1 99 ? -32.830 -3.445 54.693 1.00 43.66 99 ARG A N 1
ATOM 811 C CA . ARG A 1 99 ? -33.787 -2.434 54.208 1.00 43.66 99 ARG A CA 1
ATOM 812 C C . ARG A 1 99 ? -34.922 -2.219 55.222 1.00 43.66 99 ARG A C 1
ATOM 814 O O . ARG A 1 99 ? -35.672 -3.170 55.452 1.00 43.66 99 ARG A O 1
ATOM 821 N N . PRO A 1 100 ? -35.187 -0.988 55.690 1.00 44.59 100 PRO A N 1
ATOM 822 C CA . PRO A 1 100 ? -36.504 -0.625 56.205 1.00 44.59 100 PRO A CA 1
ATOM 823 C C . PRO A 1 100 ? -37.530 -0.605 55.058 1.00 44.59 100 PRO A C 1
ATOM 825 O O . PRO A 1 100 ? -37.236 -0.137 53.954 1.00 44.59 100 PRO A O 1
ATOM 828 N N . ARG A 1 101 ? -38.746 -1.106 55.298 1.00 36.00 101 ARG A N 1
ATOM 829 C CA . ARG A 1 101 ? -39.868 -1.023 54.347 1.00 36.00 101 ARG A CA 1
ATOM 830 C C . ARG A 1 101 ? -40.770 0.169 54.679 1.00 36.00 101 ARG A C 1
ATOM 832 O O . ARG A 1 101 ? -41.196 0.296 55.813 1.00 36.00 101 ARG A O 1
ATOM 839 N N . GLN A 1 102 ? -41.141 0.907 53.629 1.00 38.88 102 GLN A N 1
ATOM 840 C CA . GLN A 1 102 ? -42.426 1.602 53.431 1.00 38.88 102 GLN A CA 1
ATOM 841 C C . GLN A 1 102 ? -42.899 2.660 54.454 1.00 38.88 102 GLN A C 1
ATOM 843 O O . GLN A 1 102 ? -43.210 2.369 55.599 1.00 38.88 102 GLN A O 1
ATOM 848 N N . HIS A 1 103 ? -43.216 3.848 53.931 1.00 36.28 103 HIS A N 1
ATOM 849 C CA . HIS A 1 103 ? -44.371 4.631 54.384 1.00 36.28 103 HIS A CA 1
ATOM 850 C C . HIS A 1 103 ? -45.091 5.226 53.160 1.00 36.28 103 HIS A C 1
ATOM 852 O O . HIS A 1 103 ? -44.455 5.940 52.383 1.00 36.28 103 HIS A O 1
ATOM 858 N N . PRO A 1 104 ? -46.399 4.978 52.960 1.00 49.06 104 PRO A N 1
ATOM 859 C CA . PRO A 1 104 ? -47.180 5.679 51.947 1.00 49.06 104 PRO A CA 1
ATOM 860 C C . PRO A 1 104 ? -47.647 7.041 52.487 1.00 49.06 104 PRO A C 1
ATOM 862 O O . PRO A 1 104 ? -48.227 7.119 53.570 1.00 49.06 104 PRO A O 1
ATOM 865 N N . ARG A 1 105 ? -47.452 8.126 51.725 1.00 40.34 105 ARG A N 1
ATOM 866 C CA . ARG A 1 105 ? -48.078 9.434 52.002 1.00 40.34 105 ARG A CA 1
ATOM 867 C C . ARG A 1 105 ? -48.978 9.877 50.847 1.00 40.34 105 ARG A C 1
ATOM 869 O O . ARG A 1 105 ? -48.760 9.521 49.693 1.00 40.34 105 ARG A O 1
ATOM 876 N N . ARG A 1 106 ? -50.054 10.582 51.209 1.00 36.00 106 ARG A N 1
ATOM 877 C CA . ARG A 1 106 ? -51.198 10.909 50.343 1.00 36.00 106 ARG A CA 1
ATOM 878 C C . ARG A 1 106 ? -50.871 11.976 49.289 1.00 36.00 106 ARG A C 1
ATOM 880 O O . ARG A 1 106 ? -49.951 12.770 49.453 1.00 36.00 106 ARG A O 1
ATOM 887 N N . ARG A 1 107 ? -51.717 12.017 48.252 1.00 42.72 107 ARG A N 1
ATOM 888 C CA . ARG A 1 107 ? -51.824 13.102 47.261 1.00 42.72 107 ARG A CA 1
ATOM 889 C C . ARG A 1 107 ? -51.884 14.486 47.925 1.00 42.72 107 ARG A C 1
ATOM 891 O O . ARG A 1 107 ? -52.668 14.674 48.852 1.00 42.72 107 ARG A O 1
ATOM 898 N N . THR A 1 108 ? -51.256 15.474 47.295 1.00 41.53 108 THR A N 1
ATOM 899 C CA . THR A 1 108 ? -51.782 16.847 47.219 1.00 41.53 108 THR A CA 1
ATOM 900 C C . THR A 1 108 ? -51.680 17.337 45.774 1.00 41.53 108 THR A C 1
ATOM 902 O O . THR A 1 108 ? -50.689 17.087 45.090 1.00 41.53 108 THR A O 1
ATOM 905 N N . HIS A 1 109 ? -52.719 18.012 45.276 1.00 41.50 109 HIS A N 1
ATOM 906 C CA . HIS A 1 109 ? -52.618 18.756 44.020 1.00 41.50 109 HIS A CA 1
ATOM 907 C C . HIS A 1 109 ? -51.778 20.014 44.254 1.00 41.50 109 HIS A C 1
ATOM 909 O O . HIS A 1 109 ? -52.040 20.759 45.197 1.00 41.50 109 HIS A O 1
ATOM 915 N N . ARG A 1 110 ? -50.872 20.332 43.327 1.00 37.41 110 ARG A N 1
ATOM 916 C CA . ARG A 1 110 ? -50.424 21.713 43.123 1.00 37.41 110 ARG A CA 1
ATOM 917 C C . ARG A 1 110 ? -50.439 22.016 41.629 1.00 37.41 110 ARG A C 1
ATOM 919 O O . ARG A 1 110 ? -49.740 21.369 40.858 1.00 37.41 110 ARG A O 1
ATOM 926 N N . ARG A 1 111 ? -51.299 22.953 41.220 1.00 39.09 111 ARG A N 1
ATOM 927 C CA . ARG A 1 111 ? -51.320 23.485 39.851 1.00 39.09 111 ARG A CA 1
ATOM 928 C C . ARG A 1 111 ? -50.071 24.350 39.666 1.00 39.09 111 ARG A C 1
ATOM 930 O O . ARG A 1 111 ? -49.869 25.269 40.456 1.00 39.09 111 ARG A O 1
ATOM 937 N N . SER A 1 112 ? -49.279 24.086 38.632 1.00 40.88 112 SER A N 1
ATOM 938 C CA . SER A 1 112 ? -48.304 25.060 38.126 1.00 40.88 112 SER A CA 1
ATOM 939 C C . SER A 1 112 ? -49.012 25.987 37.128 1.00 40.88 112 SER A C 1
ATOM 941 O O . SER A 1 112 ? -49.785 25.476 36.314 1.00 40.88 112 SER A O 1
ATOM 943 N N . PRO A 1 113 ? -48.802 27.316 37.170 1.00 48.59 113 PRO A N 1
ATOM 944 C CA . PRO A 1 113 ? -49.398 28.230 36.198 1.00 48.59 113 PRO A CA 1
ATOM 945 C C . PRO A 1 113 ? -48.937 27.942 34.764 1.00 48.59 113 PRO A C 1
ATOM 947 O O . PRO A 1 113 ? -47.795 27.537 34.541 1.00 48.59 113 PRO A O 1
ATOM 950 N N . GLN A 1 114 ? -49.810 28.200 33.791 1.00 42.62 114 GLN A N 1
ATOM 951 C CA . GLN A 1 114 ? -49.418 28.271 32.383 1.00 42.62 114 GLN A CA 1
ATOM 952 C C . GLN A 1 114 ? -48.511 29.493 32.193 1.00 42.62 114 GLN A C 1
ATOM 954 O O . GLN A 1 114 ? -48.903 30.606 32.542 1.00 42.62 114 GLN A O 1
ATOM 959 N N . LEU A 1 115 ? -47.301 29.295 31.664 1.00 42.47 115 LEU A N 1
ATOM 960 C CA . LEU A 1 115 ? -46.407 30.407 31.349 1.00 42.47 115 LEU A CA 1
ATOM 961 C C . LEU A 1 115 ? -46.779 31.009 29.987 1.00 42.47 115 LEU A C 1
ATOM 963 O O . LEU A 1 115 ? -47.080 30.281 29.041 1.00 42.47 115 LEU A O 1
ATOM 967 N N . LEU A 1 116 ? -46.767 32.338 29.911 1.00 46.22 116 LEU A N 1
ATOM 968 C CA . LEU A 1 116 ? -47.279 33.115 28.785 1.00 46.22 116 LEU A CA 1
ATOM 969 C C . LEU A 1 116 ? -46.532 32.801 27.473 1.00 46.22 116 LEU A C 1
ATOM 971 O O . LEU A 1 116 ? -45.311 32.933 27.390 1.00 46.22 116 LEU A O 1
ATOM 975 N N . SER A 1 117 ? -47.269 32.410 26.432 1.00 43.72 117 SER A N 1
ATOM 976 C CA . SER A 1 117 ? -46.714 32.084 25.116 1.00 43.72 117 SER A CA 1
ATOM 977 C C . SER A 1 117 ? -46.391 33.347 24.310 1.00 43.72 117 SER A C 1
ATOM 979 O O . SER A 1 117 ? -47.294 33.999 23.785 1.00 43.72 117 SER A O 1
ATOM 981 N N . LEU A 1 118 ? -45.104 33.672 24.166 1.00 49.91 118 LEU A N 1
ATOM 982 C CA . LEU A 1 118 ? -44.642 34.706 23.235 1.00 49.91 118 LEU A CA 1
ATOM 983 C C . LEU A 1 118 ? -44.517 34.135 21.808 1.00 49.91 118 LEU A C 1
ATOM 985 O O . LEU A 1 118 ? -43.926 33.063 21.644 1.00 49.91 118 LEU A O 1
ATOM 989 N N . PRO A 1 119 ? -45.006 34.833 20.764 1.00 48.38 119 PRO A N 1
ATOM 990 C CA . PRO A 1 119 ? -44.860 34.391 19.382 1.00 48.38 119 PRO A CA 1
ATOM 991 C C . PRO A 1 119 ? -43.407 34.563 18.921 1.00 48.38 119 PRO A C 1
ATOM 993 O O . PRO A 1 119 ? -42.953 35.660 18.582 1.00 48.38 119 PRO A O 1
ATOM 996 N N . ARG A 1 120 ? -42.651 33.463 18.903 1.00 43.06 120 ARG A N 1
ATOM 997 C CA . ARG A 1 120 ? -41.308 33.426 18.318 1.00 43.06 120 ARG A CA 1
ATOM 998 C C . ARG A 1 120 ? -41.440 33.542 16.799 1.00 43.06 120 ARG A C 1
ATOM 1000 O O . ARG A 1 120 ? -41.876 32.587 16.173 1.00 43.06 120 ARG A O 1
ATOM 1007 N N . LYS A 1 121 ? -41.047 34.686 16.223 1.00 43.88 121 LYS A N 1
ATOM 1008 C CA . LYS A 1 121 ? -41.023 34.892 14.762 1.00 43.88 121 LYS A CA 1
ATOM 1009 C C . LYS A 1 121 ? -40.331 33.728 14.050 1.00 43.88 121 LYS A C 1
ATOM 1011 O O . LYS A 1 121 ? -39.186 33.405 14.378 1.00 43.88 121 LYS A O 1
ATOM 1016 N N . ASP A 1 122 ? -40.993 33.185 13.037 1.00 44.78 122 ASP A N 1
ATOM 1017 C CA . ASP A 1 122 ? -40.443 32.156 12.162 1.00 44.78 122 ASP A CA 1
ATOM 1018 C C . ASP A 1 122 ? -39.318 32.714 11.284 1.00 44.78 122 ASP A C 1
ATOM 1020 O O . ASP A 1 122 ? -39.526 33.214 10.180 1.00 44.78 122 ASP A O 1
ATOM 1024 N N . THR A 1 123 ? -38.080 32.598 11.760 1.00 54.25 123 THR A N 1
ATOM 1025 C CA . THR A 1 123 ? -36.939 32.508 10.849 1.00 54.25 123 THR A CA 1
ATOM 1026 C C . THR A 1 123 ? -36.966 31.119 10.216 1.00 54.25 123 THR A C 1
ATOM 1028 O O . THR A 1 123 ? -36.851 30.147 10.973 1.00 54.25 123 THR A O 1
ATOM 1031 N N . PRO A 1 124 ? -37.066 30.979 8.880 1.00 48.56 124 PRO A N 1
ATOM 1032 C CA . PRO A 1 124 ? -36.877 29.691 8.235 1.00 48.56 124 PRO A CA 1
ATOM 1033 C C . PRO A 1 124 ? -35.418 29.278 8.431 1.00 48.56 124 PRO A C 1
ATOM 1035 O O . PRO A 1 124 ? -34.523 29.701 7.701 1.00 48.56 124 PRO A O 1
ATOM 1038 N N . VAL A 1 125 ? -35.164 28.473 9.464 1.00 54.09 125 VAL A N 1
ATOM 1039 C CA . VAL A 1 125 ? -33.875 27.812 9.638 1.00 54.09 125 VAL A CA 1
ATOM 1040 C C . VAL A 1 125 ? -33.738 26.870 8.456 1.00 54.09 125 VAL A C 1
ATOM 1042 O O . VAL A 1 125 ? -34.389 25.827 8.424 1.00 54.09 125 VAL A O 1
ATOM 1045 N N . THR A 1 126 ? -32.917 27.256 7.477 1.00 46.34 126 THR A N 1
ATOM 1046 C CA . THR A 1 126 ? -32.533 26.399 6.357 1.00 46.34 126 THR A CA 1
ATOM 1047 C C . THR A 1 126 ? -31.933 25.131 6.939 1.00 46.34 126 THR A C 1
ATOM 1049 O O . THR A 1 126 ? -30.768 25.098 7.338 1.00 46.34 126 THR A O 1
ATOM 1052 N N . ALA A 1 127 ? -32.760 24.093 7.035 1.00 46.97 127 ALA A N 1
ATOM 1053 C CA . ALA A 1 127 ? -32.349 22.779 7.468 1.00 46.97 127 ALA A CA 1
ATOM 1054 C C . ALA A 1 127 ? -31.475 22.210 6.353 1.00 46.97 127 ALA A C 1
ATOM 1056 O O . ALA A 1 127 ? -31.964 21.544 5.444 1.00 46.97 127 ALA A O 1
ATOM 1057 N N . THR A 1 128 ? -30.181 22.535 6.399 1.00 45.38 128 THR A N 1
ATOM 1058 C CA . THR A 1 128 ? -29.147 21.921 5.572 1.00 45.38 128 THR A CA 1
ATOM 1059 C C . THR A 1 128 ? -29.208 20.429 5.839 1.00 45.38 128 THR A C 1
ATOM 1061 O O . THR A 1 128 ? -28.656 19.942 6.827 1.00 45.38 128 THR A O 1
ATOM 1064 N N . THR A 1 129 ? -29.961 19.721 4.997 1.00 43.84 129 THR A N 1
ATOM 1065 C CA . THR A 1 129 ? -30.257 18.304 5.159 1.00 43.84 129 THR A CA 1
ATOM 1066 C C . THR A 1 129 ? -28.947 17.551 5.061 1.00 43.84 129 THR A C 1
ATOM 1068 O O . THR A 1 129 ? -28.449 17.291 3.964 1.00 43.84 129 THR A O 1
ATOM 1071 N N . SER A 1 130 ? -28.383 17.239 6.230 1.00 47.75 130 SER A N 1
ATOM 1072 C CA . SER A 1 130 ? -27.176 16.439 6.374 1.00 47.75 130 SER A CA 1
ATOM 1073 C C . SER A 1 130 ? -27.490 15.061 5.817 1.00 47.75 130 SER A C 1
ATOM 1075 O O . SER A 1 130 ? -28.078 14.205 6.480 1.00 47.75 130 SER A O 1
ATOM 1077 N N . THR A 1 131 ? -27.197 14.899 4.530 1.00 46.22 131 THR A N 1
ATOM 1078 C CA . THR A 1 131 ? -27.499 13.705 3.756 1.00 46.22 131 THR A CA 1
ATOM 1079 C C . THR A 1 131 ? -26.613 12.614 4.319 1.00 46.22 131 THR A C 1
ATOM 1081 O O . THR A 1 131 ? -25.416 12.586 4.039 1.00 46.22 131 THR A O 1
ATOM 1084 N N . ALA A 1 132 ? -27.192 11.770 5.180 1.00 49.88 132 ALA A N 1
ATOM 1085 C CA . ALA A 1 132 ? -26.467 10.750 5.923 1.00 49.88 132 ALA A CA 1
ATOM 1086 C C . ALA A 1 132 ? -25.594 9.943 4.955 1.00 49.88 132 ALA A C 1
ATOM 1088 O O . ALA A 1 132 ? -26.103 9.215 4.098 1.00 49.88 132 ALA A O 1
ATOM 1089 N N . ALA A 1 133 ? -24.277 10.157 5.038 1.00 55.06 133 ALA A N 1
ATOM 1090 C CA . ALA A 1 133 ? -23.353 9.707 4.010 1.00 55.06 133 ALA A CA 1
ATOM 1091 C C . ALA A 1 133 ? -23.435 8.182 3.889 1.00 55.06 133 ALA A C 1
ATOM 1093 O O . ALA A 1 133 ? -23.195 7.473 4.866 1.00 55.06 133 ALA A O 1
ATOM 1094 N N . LYS A 1 134 ? -23.805 7.689 2.697 1.00 48.97 134 LYS A N 1
ATOM 1095 C CA . LYS A 1 134 ? -24.062 6.263 2.439 1.00 48.97 134 LYS A CA 1
ATOM 1096 C C . LYS A 1 134 ? -22.882 5.429 2.942 1.00 48.97 134 LYS A C 1
ATOM 1098 O O . LYS A 1 134 ? -21.800 5.514 2.372 1.00 48.97 134 LYS A O 1
ATOM 1103 N N . THR A 1 135 ? -23.085 4.606 3.967 1.00 68.38 135 THR A N 1
ATOM 1104 C CA . THR A 1 135 ? -22.036 3.852 4.681 1.00 68.38 135 THR A CA 1
ATOM 1105 C C . THR A 1 135 ? -21.549 2.602 3.930 1.00 68.38 135 THR A C 1
ATOM 1107 O O . THR A 1 135 ? -21.356 1.543 4.518 1.00 68.38 135 THR A O 1
ATOM 1110 N N . GLY A 1 136 ? -21.349 2.712 2.614 1.00 82.31 136 GLY A N 1
ATOM 1111 C CA . GLY A 1 136 ? -20.742 1.662 1.792 1.00 82.31 136 GLY A CA 1
ATOM 1112 C C . GLY A 1 136 ? -19.205 1.713 1.791 1.00 82.31 136 GLY A C 1
ATOM 1113 O O . GLY A 1 136 ? -18.622 2.731 2.165 1.00 82.31 136 GLY A O 1
ATOM 1114 N N . PRO A 1 137 ? -18.519 0.668 1.293 1.00 84.31 137 PRO A N 1
ATOM 1115 C CA . PRO A 1 137 ? -17.054 0.659 1.198 1.00 84.31 137 PRO A CA 1
ATOM 1116 C C . PRO A 1 137 ? -16.521 1.743 0.243 1.00 84.31 137 PRO A C 1
ATOM 1118 O O . PRO A 1 137 ? -15.426 2.261 0.434 1.00 84.31 137 PRO A O 1
ATOM 1121 N N . TRP A 1 138 ? -17.318 2.134 -0.754 1.00 91.50 138 TRP A N 1
ATOM 1122 C CA . TRP A 1 138 ? -17.000 3.174 -1.740 1.00 91.50 138 TRP A CA 1
ATOM 1123 C C . TRP A 1 138 ? -17.356 4.602 -1.281 1.00 91.50 138 TRP A C 1
ATOM 1125 O O . TRP A 1 138 ? -17.389 5.523 -2.094 1.00 91.50 138 TRP A O 1
ATOM 1135 N N . ALA A 1 139 ? -17.651 4.806 0.008 1.00 87.62 139 ALA A N 1
ATOM 1136 C CA . ALA A 1 139 ? -18.057 6.100 0.546 1.00 87.62 139 ALA A CA 1
ATOM 1137 C C . ALA A 1 139 ? -16.904 7.120 0.567 1.00 87.62 139 ALA A C 1
ATOM 1139 O O . ALA A 1 139 ? -15.997 7.068 1.407 1.00 87.62 139 ALA A O 1
ATOM 1140 N N . VAL A 1 140 ? -16.970 8.105 -0.330 1.00 89.31 140 VAL A N 1
ATOM 1141 C CA . VAL A 1 140 ? -16.079 9.268 -0.302 1.00 89.31 140 VAL A CA 1
ATOM 1142 C C . VAL A 1 140 ? -16.680 10.329 0.617 1.00 89.31 140 VAL A C 1
ATOM 1144 O O . VAL A 1 140 ? -17.691 10.948 0.306 1.00 89.31 140 VAL A O 1
ATOM 1147 N N . SER A 1 141 ? -16.045 10.524 1.769 1.00 90.31 141 SER A N 1
ATOM 1148 C CA . SER A 1 141 ? -16.342 11.591 2.727 1.00 90.31 141 SER A CA 1
ATOM 1149 C C . SER A 1 141 ? -15.158 12.553 2.819 1.00 90.31 141 SER A C 1
ATOM 1151 O O . SER A 1 141 ? -14.039 12.195 2.443 1.00 90.31 141 SER A O 1
ATOM 1153 N N . SER A 1 142 ? -15.349 13.737 3.407 1.00 92.88 142 SER A N 1
ATOM 1154 C CA . SER A 1 142 ? -14.245 14.665 3.698 1.00 92.88 142 SER A CA 1
ATOM 1155 C C . SER A 1 142 ? -13.135 13.992 4.519 1.00 92.88 142 SER A C 1
ATOM 1157 O O . SER A 1 142 ? -11.956 14.225 4.273 1.00 92.88 142 SER A O 1
ATOM 1159 N N . ARG A 1 143 ? -13.498 13.073 5.429 1.00 90.19 143 ARG A N 1
ATOM 1160 C CA . ARG A 1 143 ? -12.548 12.233 6.175 1.00 90.19 143 ARG A CA 1
ATOM 1161 C C . ARG A 1 143 ? -11.764 11.296 5.247 1.00 90.19 143 ARG A C 1
ATOM 1163 O O . ARG A 1 143 ? -10.548 11.204 5.384 1.00 90.19 143 ARG A O 1
ATOM 1170 N N . THR A 1 144 ? -12.434 10.631 4.304 1.00 92.88 144 THR A N 1
ATOM 1171 C CA . THR A 1 144 ? -11.802 9.753 3.298 1.00 92.88 144 THR A CA 1
ATOM 1172 C C . THR A 1 144 ? -10.768 10.528 2.473 1.00 92.88 144 THR A C 1
ATOM 1174 O O . THR A 1 144 ? -9.649 10.054 2.290 1.00 92.88 144 THR A O 1
ATOM 1177 N N . ILE A 1 145 ? -11.117 11.742 2.029 1.00 94.00 145 ILE A N 1
ATOM 1178 C CA . ILE A 1 145 ? -10.241 12.616 1.232 1.00 94.00 145 ILE A CA 1
ATOM 1179 C C . ILE A 1 145 ? -9.041 13.089 2.062 1.00 94.00 145 ILE A C 1
ATOM 1181 O O . ILE A 1 145 ? -7.902 12.899 1.645 1.00 94.00 145 ILE A O 1
ATOM 1185 N N . VAL A 1 146 ? -9.273 13.654 3.254 1.00 95.12 146 VAL A N 1
ATOM 1186 C CA . VAL A 1 146 ? -8.203 14.204 4.107 1.00 95.12 146 VAL A CA 1
ATOM 1187 C C . VAL A 1 146 ? -7.203 13.125 4.520 1.00 95.12 146 VAL A C 1
ATOM 1189 O O . VAL A 1 146 ? -6.002 13.325 4.357 1.00 95.12 146 VAL A O 1
ATOM 1192 N N . PHE A 1 147 ? -7.656 11.961 4.996 1.00 94.38 147 PHE A N 1
ATOM 1193 C CA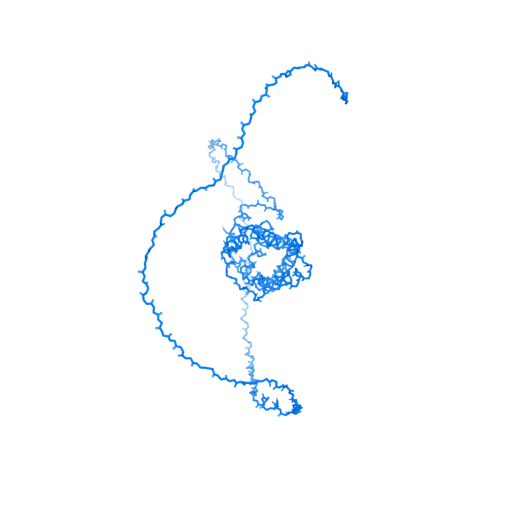 . PHE A 1 147 ? -6.727 10.893 5.383 1.00 94.38 147 PHE A CA 1
ATOM 1194 C C . PHE A 1 147 ? -6.064 10.205 4.182 1.00 94.38 147 PHE A C 1
ATOM 1196 O O . PHE A 1 147 ? -4.922 9.772 4.310 1.00 94.38 147 PHE A O 1
ATOM 1203 N N . GLY A 1 148 ? -6.709 10.168 3.009 1.00 96.88 148 GLY A N 1
ATOM 1204 C CA . GLY A 1 148 ? -6.062 9.751 1.762 1.00 96.88 148 GLY A CA 1
ATOM 1205 C C . GLY A 1 148 ? -4.943 10.707 1.330 1.00 96.88 148 GLY A C 1
ATOM 1206 O O . GLY A 1 148 ? -3.856 10.261 0.976 1.00 96.88 148 GLY A O 1
ATOM 1207 N N . ALA A 1 149 ? -5.169 12.021 1.416 1.00 97.12 149 ALA A N 1
ATOM 1208 C CA . ALA A 1 149 ? -4.180 13.041 1.065 1.00 97.12 149 ALA A CA 1
ATOM 1209 C C . ALA A 1 149 ? -3.018 13.111 2.073 1.00 97.12 149 ALA A C 1
ATOM 1211 O O . ALA A 1 149 ? -1.857 13.145 1.671 1.00 97.12 149 ALA A O 1
ATOM 1212 N N . VAL A 1 150 ? -3.309 13.062 3.379 1.00 96.81 150 VAL A N 1
ATOM 1213 C CA . VAL A 1 150 ? -2.284 12.978 4.435 1.00 96.81 150 VAL A CA 1
ATOM 1214 C C . VAL A 1 150 ? -1.489 11.675 4.314 1.00 96.81 150 VAL A C 1
ATOM 1216 O O . VAL A 1 150 ? -0.266 11.700 4.427 1.00 96.81 150 VAL A O 1
ATOM 1219 N N . GLY A 1 151 ? -2.149 10.552 4.013 1.00 96.94 151 GLY A N 1
ATOM 1220 C CA . GLY A 1 151 ? -1.489 9.281 3.714 1.00 96.94 151 GLY A CA 1
ATOM 1221 C C . GLY A 1 151 ? -0.543 9.385 2.517 1.00 96.94 151 GLY A C 1
ATOM 1222 O O . GLY A 1 151 ? 0.619 9.000 2.634 1.00 96.94 151 GLY A O 1
ATOM 1223 N N . ALA A 1 152 ? -1.003 9.959 1.399 1.00 97.50 152 ALA A N 1
ATOM 1224 C CA . ALA A 1 152 ? -0.188 10.189 0.204 1.00 97.50 152 ALA A CA 1
ATOM 1225 C C . ALA A 1 152 ? 1.022 11.098 0.481 1.00 97.50 152 ALA A C 1
ATOM 1227 O O . ALA A 1 152 ? 2.121 10.793 0.030 1.00 97.50 152 ALA A O 1
ATOM 1228 N N . ALA A 1 153 ? 0.853 12.176 1.254 1.00 97.06 153 ALA A N 1
ATOM 1229 C CA . ALA A 1 153 ? 1.938 13.093 1.608 1.00 97.06 153 ALA A CA 1
ATOM 1230 C C . ALA A 1 153 ? 2.969 12.451 2.557 1.00 97.06 153 ALA A C 1
ATOM 1232 O O . ALA A 1 153 ? 4.174 12.580 2.337 1.00 97.06 153 ALA A O 1
ATOM 1233 N N . LEU A 1 154 ? 2.511 11.715 3.579 1.00 96.75 154 LEU A N 1
ATOM 1234 C CA . LEU A 1 154 ? 3.385 10.983 4.501 1.00 96.75 154 LEU A CA 1
ATOM 1235 C C . LEU A 1 154 ? 4.155 9.874 3.779 1.00 96.75 154 LEU A C 1
ATOM 1237 O O . LEU A 1 154 ? 5.368 9.774 3.942 1.00 96.75 154 LEU A O 1
ATOM 1241 N N . TYR A 1 155 ? 3.475 9.065 2.961 1.00 96.81 155 TYR A N 1
ATOM 1242 C CA . TYR A 1 155 ? 4.115 8.032 2.146 1.00 96.81 155 TYR A CA 1
ATOM 1243 C C . TYR A 1 155 ? 5.056 8.641 1.093 1.00 96.81 155 TYR A C 1
ATOM 1245 O O . TYR A 1 155 ? 6.146 8.114 0.889 1.00 96.81 155 TYR A O 1
ATOM 1253 N N . GLY A 1 156 ? 4.687 9.789 0.517 1.00 94.62 156 GLY A N 1
ATOM 1254 C CA . GLY A 1 156 ? 5.513 10.613 -0.362 1.00 94.62 156 GLY A CA 1
ATOM 1255 C C . GLY A 1 156 ? 6.859 10.988 0.262 1.00 94.62 156 GLY A C 1
ATOM 1256 O O . GLY A 1 156 ? 7.915 10.601 -0.232 1.00 94.62 156 GLY A O 1
ATOM 1257 N N . ALA A 1 157 ? 6.821 11.709 1.385 1.00 94.19 157 ALA A N 1
ATOM 1258 C CA . ALA A 1 157 ? 8.018 12.225 2.047 1.00 94.19 157 ALA A CA 1
ATOM 1259 C C . ALA A 1 157 ? 8.843 11.127 2.746 1.00 94.19 157 ALA A C 1
ATOM 1261 O O . ALA A 1 157 ? 10.049 11.020 2.531 1.00 94.19 157 ALA A O 1
ATOM 1262 N N . LEU A 1 158 ? 8.210 10.273 3.561 1.00 94.44 158 LEU A N 1
ATOM 1263 C CA . LEU A 1 158 ? 8.908 9.201 4.286 1.00 94.44 158 LEU A CA 1
ATOM 1264 C C . LEU A 1 158 ? 9.345 8.066 3.350 1.00 94.44 158 LEU A C 1
ATOM 1266 O O . LEU A 1 158 ? 10.277 7.331 3.664 1.00 94.44 158 LEU A O 1
ATOM 1270 N N . GLY A 1 159 ? 8.698 7.916 2.193 1.00 90.19 159 GLY A N 1
ATOM 1271 C CA . GLY A 1 159 ? 9.042 6.925 1.178 1.00 90.19 159 GLY A CA 1
ATOM 1272 C C . GLY A 1 159 ? 10.358 7.189 0.451 1.00 90.19 159 GLY A C 1
ATOM 1273 O O . GLY A 1 159 ? 10.829 6.280 -0.234 1.00 90.19 159 GLY A O 1
ATOM 1274 N N . ALA A 1 160 ? 10.959 8.370 0.636 1.00 86.81 160 ALA A N 1
ATOM 1275 C CA . ALA A 1 160 ? 12.333 8.661 0.236 1.00 86.81 160 ALA A CA 1
ATOM 1276 C C . ALA A 1 160 ? 13.382 7.997 1.157 1.00 86.81 160 ALA A C 1
ATOM 1278 O O . ALA A 1 160 ? 14.540 7.849 0.774 1.00 86.81 160 ALA A O 1
ATOM 1279 N N . LEU A 1 161 ? 12.992 7.542 2.356 1.00 90.62 161 LEU A N 1
ATOM 1280 C CA . LEU A 1 161 ? 13.843 6.735 3.235 1.00 90.62 161 LEU A CA 1
ATOM 1281 C C . LEU A 1 161 ? 13.824 5.274 2.752 1.00 90.62 161 LEU A C 1
ATOM 1283 O O . LEU A 1 161 ? 13.109 4.421 3.283 1.00 90.62 161 LEU A O 1
ATOM 1287 N N . SER A 1 162 ? 14.579 5.012 1.684 1.00 88.50 162 SER A N 1
ATOM 1288 C CA . SER A 1 162 ? 14.585 3.750 0.941 1.00 88.50 162 SER A CA 1
ATOM 1289 C C . SER A 1 162 ? 15.963 3.096 0.875 1.00 88.50 162 SER A C 1
ATOM 1291 O O . SER A 1 162 ? 16.952 3.766 0.586 1.00 88.50 162 SER A O 1
ATOM 1293 N N . PHE A 1 163 ? 16.011 1.773 1.017 1.00 88.81 163 PHE A N 1
ATOM 1294 C CA . PHE A 1 163 ? 17.223 0.975 0.829 1.00 88.81 163 PHE A CA 1
ATOM 1295 C C . PHE A 1 163 ? 17.094 0.132 -0.444 1.00 88.81 163 PHE A C 1
ATOM 1297 O O . PHE A 1 163 ? 16.395 -0.883 -0.449 1.00 88.81 163 PHE A O 1
ATOM 1304 N N . VAL A 1 164 ? 17.746 0.562 -1.529 1.00 86.75 164 VAL A N 1
ATOM 1305 C CA . VAL A 1 164 ? 17.802 -0.188 -2.797 1.00 86.75 164 VAL A CA 1
ATOM 1306 C C . VAL A 1 164 ? 18.532 -1.513 -2.570 1.00 86.75 164 VAL A C 1
ATOM 1308 O O . VAL A 1 164 ? 19.623 -1.524 -2.000 1.00 86.75 164 VAL A O 1
ATOM 1311 N N . ILE A 1 165 ? 17.958 -2.632 -3.017 1.00 83.38 165 ILE A N 1
ATOM 1312 C CA . ILE A 1 165 ? 18.610 -3.945 -2.951 1.00 83.38 165 ILE A CA 1
ATOM 1313 C C . ILE A 1 165 ? 19.641 -4.019 -4.096 1.00 83.38 165 ILE A C 1
ATOM 1315 O O . ILE A 1 165 ? 19.234 -3.959 -5.262 1.00 83.38 165 ILE A O 1
ATOM 1319 N N . PRO A 1 166 ? 20.958 -4.145 -3.815 1.00 82.06 166 PRO A N 1
ATOM 1320 C CA . PRO A 1 166 ? 21.996 -4.078 -4.844 1.00 82.06 166 PRO A CA 1
ATOM 1321 C C . PRO A 1 166 ? 21.810 -5.109 -5.961 1.00 82.06 166 PRO A C 1
ATOM 1323 O O . PRO A 1 166 ? 21.529 -6.277 -5.700 1.00 82.06 166 PRO A O 1
ATOM 1326 N N . GLY A 1 167 ? 21.991 -4.674 -7.211 1.00 80.00 167 GLY A N 1
ATOM 1327 C CA . GLY A 1 167 ? 21.773 -5.510 -8.399 1.00 80.00 167 GLY A CA 1
ATOM 1328 C C . GLY A 1 167 ? 20.306 -5.654 -8.826 1.00 80.00 167 GLY A C 1
ATOM 1329 O O . GLY A 1 167 ? 20.017 -6.448 -9.716 1.00 80.00 167 GLY A O 1
ATOM 1330 N N . THR A 1 168 ? 19.381 -4.898 -8.224 1.00 83.81 168 THR A N 1
ATOM 1331 C CA . THR A 1 168 ? 17.943 -4.927 -8.539 1.00 83.81 168 THR A CA 1
ATOM 1332 C C . THR A 1 168 ? 17.378 -3.505 -8.651 1.00 83.81 168 THR A C 1
ATOM 1334 O O . THR A 1 168 ? 18.017 -2.547 -8.219 1.00 83.81 168 THR A O 1
ATOM 1337 N N . MET A 1 169 ? 16.159 -3.365 -9.181 1.00 82.31 169 MET A N 1
ATOM 1338 C CA . MET A 1 169 ? 15.400 -2.102 -9.153 1.00 82.31 169 MET A CA 1
ATOM 1339 C C . MET A 1 169 ? 14.455 -1.994 -7.938 1.00 82.31 169 MET A C 1
ATOM 1341 O O . MET A 1 169 ? 13.679 -1.049 -7.839 1.00 82.31 169 MET A O 1
ATOM 1345 N N . ILE A 1 170 ? 14.494 -2.954 -7.006 1.00 88.31 170 ILE A N 1
ATOM 1346 C CA . ILE A 1 170 ? 13.569 -3.030 -5.868 1.00 88.31 170 ILE A CA 1
ATOM 1347 C C . ILE A 1 170 ? 14.204 -2.433 -4.609 1.00 88.31 170 ILE A C 1
ATOM 1349 O O . ILE A 1 170 ? 15.367 -2.682 -4.294 1.00 88.31 170 ILE A O 1
ATOM 1353 N N . SER A 1 171 ? 13.413 -1.662 -3.859 1.00 88.25 171 SER A N 1
ATOM 1354 C CA . SER A 1 171 ? 13.853 -0.980 -2.637 1.00 88.25 171 SER A CA 1
ATOM 1355 C C 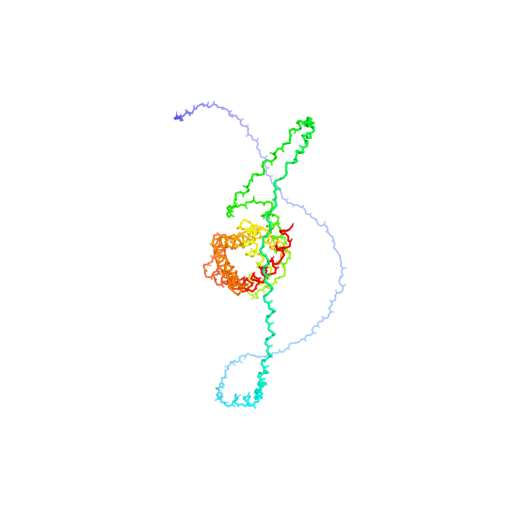. SER A 1 171 ? 13.018 -1.369 -1.420 1.00 88.25 171 SER A C 1
ATOM 1357 O O . SER A 1 171 ? 11.789 -1.322 -1.459 1.00 88.25 171 SER A O 1
ATOM 1359 N N . ILE A 1 172 ? 13.682 -1.675 -0.305 1.00 90.75 172 ILE A N 1
ATOM 1360 C CA . ILE A 1 172 ? 13.046 -1.858 1.005 1.00 90.75 172 ILE A CA 1
ATOM 1361 C C . ILE A 1 172 ? 12.697 -0.473 1.556 1.00 90.75 172 ILE A C 1
ATOM 1363 O O . ILE A 1 172 ? 13.570 0.384 1.704 1.00 90.75 172 ILE A O 1
ATOM 1367 N N . ARG A 1 173 ? 11.410 -0.231 1.820 1.00 93.75 173 ARG A N 1
ATOM 1368 C CA . ARG A 1 173 ? 10.869 1.112 2.081 1.00 93.75 173 ARG A CA 1
ATOM 1369 C C . ARG A 1 173 ? 9.882 1.097 3.250 1.00 93.75 173 ARG A C 1
ATOM 1371 O O . ARG A 1 173 ? 8.701 0.855 3.016 1.00 93.75 173 ARG A O 1
ATOM 1378 N N . PRO A 1 174 ? 10.318 1.380 4.495 1.00 94.69 174 PRO A N 1
ATOM 1379 C CA . PRO A 1 174 ? 9.475 1.304 5.694 1.00 94.69 174 PRO A CA 1
ATOM 1380 C C . PRO A 1 174 ? 8.126 2.031 5.575 1.00 94.69 174 PRO A C 1
ATOM 1382 O O . PRO A 1 174 ? 7.097 1.511 6.002 1.00 94.69 174 PRO A O 1
ATOM 1385 N N . ALA A 1 175 ? 8.106 3.195 4.921 1.00 95.50 175 ALA A N 1
ATOM 1386 C CA . ALA A 1 175 ? 6.897 3.991 4.723 1.00 95.50 175 ALA A CA 1
ATOM 1387 C C . ALA A 1 175 ? 5.797 3.298 3.891 1.00 95.50 175 ALA A C 1
ATOM 1389 O O . ALA A 1 175 ? 4.641 3.698 3.986 1.00 95.50 175 ALA A O 1
ATOM 1390 N N . ILE A 1 176 ? 6.104 2.254 3.108 1.00 95.88 176 ILE A N 1
ATOM 1391 C CA . ILE A 1 176 ? 5.112 1.567 2.257 1.00 95.88 176 ILE A CA 1
ATOM 1392 C C . ILE A 1 176 ? 3.971 0.932 3.065 1.00 95.88 176 ILE A C 1
ATOM 1394 O O . ILE A 1 176 ? 2.857 0.806 2.566 1.00 95.88 176 ILE A O 1
ATOM 1398 N N . ALA A 1 177 ? 4.206 0.619 4.346 1.00 97.31 177 ALA A N 1
ATOM 1399 C CA . ALA A 1 177 ? 3.178 0.136 5.267 1.00 97.31 177 ALA A CA 1
ATOM 1400 C C . ALA A 1 177 ? 2.046 1.152 5.521 1.00 97.31 177 ALA A C 1
ATOM 1402 O O . ALA A 1 177 ? 0.952 0.749 5.916 1.00 97.31 177 ALA A O 1
ATOM 1403 N N . ILE A 1 178 ? 2.265 2.447 5.252 1.00 97.62 178 ILE A N 1
ATOM 1404 C CA . ILE A 1 178 ? 1.224 3.484 5.327 1.00 97.62 178 ILE A CA 1
ATOM 1405 C C . ILE A 1 178 ? 0.090 3.178 4.337 1.00 97.62 178 ILE A C 1
ATOM 1407 O O . ILE A 1 178 ? -1.070 3.392 4.675 1.00 97.62 178 ILE A O 1
ATOM 1411 N N . ILE A 1 179 ? 0.386 2.612 3.160 1.00 98.00 179 ILE A N 1
ATOM 1412 C CA . ILE A 1 179 ? -0.616 2.338 2.119 1.00 98.00 179 ILE A CA 1
ATOM 1413 C C . ILE A 1 179 ? -1.705 1.350 2.591 1.00 98.00 179 ILE A C 1
ATOM 1415 O O . ILE A 1 179 ? -2.873 1.752 2.658 1.00 98.00 179 ILE A O 1
ATOM 1419 N N . PRO A 1 180 ? -1.390 0.082 2.944 1.00 97.81 180 PRO A N 1
ATOM 1420 C CA . PRO A 1 180 ? -2.403 -0.853 3.418 1.00 97.81 180 PRO A CA 1
ATOM 1421 C C . PRO A 1 180 ? -3.006 -0.415 4.755 1.00 97.81 180 PRO A C 1
ATOM 1423 O O . PRO A 1 180 ? -4.191 -0.641 4.961 1.00 97.81 180 PRO A O 1
ATOM 1426 N N . PHE A 1 181 ? -2.255 0.257 5.638 1.00 97.62 181 PHE A N 1
ATOM 1427 C CA . PHE A 1 181 ? -2.799 0.819 6.881 1.00 97.62 181 PHE A CA 1
ATOM 1428 C C . PHE A 1 181 ? -3.889 1.874 6.621 1.00 97.62 181 PHE A C 1
ATOM 1430 O O . PHE A 1 181 ? -4.960 1.815 7.233 1.00 97.62 181 PHE A O 1
ATOM 1437 N N . VAL A 1 182 ? -3.655 2.816 5.697 1.00 97.12 182 VAL A N 1
ATOM 1438 C CA . VAL A 1 182 ? -4.645 3.851 5.372 1.00 97.12 182 VAL A CA 1
ATOM 1439 C C . VAL A 1 182 ? -5.870 3.232 4.700 1.00 97.12 182 VAL A C 1
ATOM 1441 O O . VAL A 1 182 ? -6.997 3.565 5.067 1.00 97.12 182 VAL A O 1
ATOM 1444 N N . GLY A 1 183 ? -5.673 2.261 3.803 1.00 96.69 183 GLY A N 1
ATOM 1445 C CA . GLY A 1 183 ? -6.764 1.452 3.259 1.00 96.69 183 GLY A CA 1
ATOM 1446 C C . GLY A 1 183 ? -7.600 0.788 4.355 1.00 96.69 183 GLY A C 1
ATOM 1447 O O . GLY A 1 183 ? -8.803 1.033 4.456 1.00 96.69 183 GLY A O 1
ATOM 1448 N N . LEU A 1 184 ? -6.944 0.006 5.218 1.00 95.69 184 LEU A N 1
ATOM 1449 C CA . LEU A 1 184 ? -7.545 -0.803 6.285 1.00 95.69 184 LEU A CA 1
ATOM 1450 C C . LEU A 1 184 ? -8.429 0.006 7.249 1.00 95.69 184 LEU A C 1
ATOM 1452 O O . LEU A 1 184 ? -9.391 -0.547 7.781 1.00 95.69 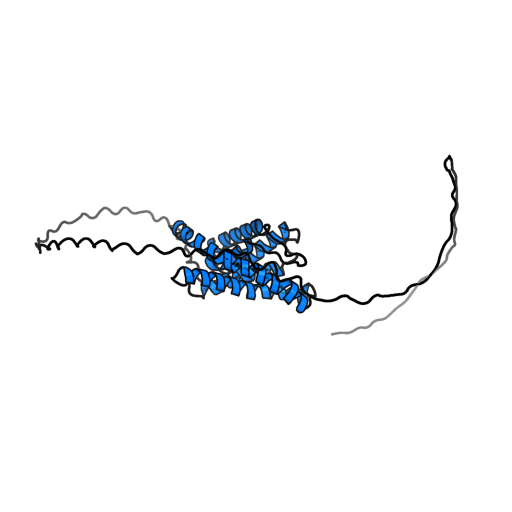184 LEU A O 1
ATOM 1456 N N . ARG A 1 185 ? -8.122 1.294 7.498 1.00 93.81 185 ARG A N 1
ATOM 1457 C CA . ARG A 1 185 ? -8.838 2.100 8.510 1.00 93.81 185 ARG A CA 1
ATOM 1458 C C . ARG A 1 185 ? -9.523 3.381 8.027 1.00 93.81 185 ARG A C 1
ATOM 1460 O O . ARG A 1 185 ? -10.316 3.941 8.785 1.00 93.81 185 ARG A O 1
ATOM 1467 N N . PHE A 1 186 ? -9.283 3.827 6.795 1.00 93.81 186 PHE A N 1
ATOM 1468 C CA . PHE A 1 186 ? -9.982 4.973 6.186 1.00 93.81 186 PHE A CA 1
ATOM 1469 C C . PHE A 1 186 ? -10.716 4.620 4.882 1.00 93.81 186 PHE A C 1
ATOM 1471 O O . PHE A 1 186 ? -11.371 5.483 4.298 1.00 93.81 186 PHE A O 1
ATOM 1478 N N . GLY A 1 187 ? -10.670 3.351 4.469 1.00 94.50 187 GLY A N 1
ATOM 1479 C CA . GLY A 1 187 ? -11.444 2.797 3.364 1.00 94.50 187 GLY A CA 1
ATOM 1480 C C . GLY A 1 187 ? -10.645 2.642 2.064 1.00 94.50 187 GLY A C 1
ATOM 1481 O O . GLY A 1 187 ? -9.602 3.279 1.882 1.00 94.50 187 GLY A O 1
ATOM 1482 N N . PRO A 1 188 ? -11.143 1.814 1.126 1.00 97.06 188 PRO A N 1
ATOM 1483 C CA . PRO A 1 188 ? -10.436 1.458 -0.105 1.00 97.06 188 PRO A CA 1
ATOM 1484 C C . PRO A 1 188 ? -10.053 2.676 -0.958 1.00 97.06 188 PRO A C 1
ATOM 1486 O O . PRO A 1 188 ? -8.962 2.702 -1.517 1.00 97.06 188 PRO A O 1
ATOM 1489 N N . VAL A 1 189 ? -10.891 3.718 -1.016 1.00 96.88 189 VAL A N 1
ATOM 1490 C CA . VAL A 1 189 ? -10.597 4.935 -1.800 1.00 96.88 189 VAL A CA 1
ATOM 1491 C C . VAL A 1 189 ? -9.442 5.748 -1.192 1.00 96.88 189 VAL A C 1
ATOM 1493 O O . VAL A 1 189 ? -8.576 6.223 -1.924 1.00 96.88 189 VAL A O 1
ATOM 1496 N N . ALA A 1 190 ? -9.376 5.864 0.141 1.00 97.06 190 ALA A N 1
ATOM 1497 C CA . ALA A 1 190 ? -8.277 6.552 0.825 1.00 97.06 190 ALA A CA 1
ATOM 1498 C C . ALA A 1 190 ? -6.949 5.791 0.668 1.00 97.06 190 ALA A C 1
ATOM 1500 O O . ALA A 1 190 ? -5.910 6.399 0.397 1.00 97.06 190 ALA A O 1
ATOM 1501 N N . GLY A 1 191 ? -6.996 4.458 0.790 1.00 97.44 191 GLY A N 1
ATOM 1502 C CA . GLY A 1 191 ? -5.853 3.580 0.535 1.00 97.44 191 GLY A CA 1
ATOM 1503 C C . GLY A 1 191 ? -5.368 3.659 -0.914 1.00 97.44 191 GLY A C 1
ATOM 1504 O O . GLY A 1 191 ? -4.167 3.789 -1.141 1.00 97.44 191 GLY A O 1
ATOM 1505 N N . PHE A 1 192 ? -6.288 3.656 -1.886 1.00 98.25 192 PHE A N 1
ATOM 1506 C CA . PHE A 1 192 ? -5.956 3.804 -3.304 1.00 98.25 192 PHE A CA 1
ATOM 1507 C C . PHE A 1 192 ? -5.232 5.118 -3.594 1.00 98.25 192 PHE A C 1
ATOM 1509 O O . PHE A 1 192 ? -4.157 5.106 -4.192 1.00 98.25 192 PHE A O 1
ATOM 1516 N N . PHE A 1 193 ? -5.779 6.243 -3.124 1.00 97.88 193 PHE A N 1
ATOM 1517 C CA . PHE A 1 193 ? -5.164 7.556 -3.318 1.00 97.88 193 PHE A CA 1
ATOM 1518 C C . PHE A 1 193 ? -3.788 7.647 -2.640 1.00 97.88 193 PHE A C 1
ATOM 1520 O O . PHE A 1 193 ? -2.830 8.112 -3.255 1.00 97.88 193 PHE A O 1
ATOM 1527 N N . THR A 1 194 ? -3.671 7.129 -1.411 1.00 98.31 194 THR A N 1
ATOM 1528 C CA . THR A 1 194 ? -2.399 7.040 -0.673 1.00 98.31 194 THR A CA 1
ATOM 1529 C C . THR A 1 194 ? -1.343 6.268 -1.456 1.00 98.31 194 THR A C 1
ATOM 1531 O O . THR A 1 194 ? -0.223 6.751 -1.600 1.00 98.31 194 THR A O 1
ATOM 1534 N N . GLY A 1 195 ? -1.695 5.089 -1.977 1.00 97.62 195 GLY A N 1
ATOM 1535 C CA . GLY A 1 195 ? -0.772 4.248 -2.730 1.00 97.62 195 GLY A CA 1
ATOM 1536 C C . GLY A 1 195 ? -0.379 4.852 -4.073 1.00 97.62 195 GLY A C 1
ATOM 1537 O O . GLY A 1 195 ? 0.810 4.971 -4.351 1.00 97.62 195 GLY A O 1
ATOM 1538 N N . ALA A 1 196 ? -1.352 5.279 -4.881 1.00 98.00 196 ALA A N 1
ATOM 1539 C CA . ALA A 1 196 ? -1.096 5.774 -6.229 1.00 98.00 196 ALA A CA 1
ATOM 1540 C C . ALA A 1 196 ? -0.384 7.133 -6.237 1.00 98.00 196 ALA A C 1
ATOM 1542 O O . ALA A 1 196 ? 0.692 7.263 -6.819 1.00 98.00 196 ALA A O 1
ATOM 1543 N N . VAL A 1 197 ? -0.944 8.139 -5.560 1.00 97.75 197 VAL A N 1
ATOM 1544 C CA . VAL A 1 197 ? -0.376 9.496 -5.574 1.00 97.75 197 VAL A CA 1
ATOM 1545 C C . VAL A 1 197 ? 0.889 9.561 -4.724 1.00 97.75 197 VAL A C 1
ATOM 1547 O O . VAL A 1 197 ? 1.869 10.179 -5.130 1.00 97.75 197 VAL A O 1
ATOM 1550 N N . GLY A 1 198 ? 0.917 8.880 -3.576 1.00 97.06 198 GLY A N 1
ATOM 1551 C CA . GLY A 1 198 ? 2.109 8.846 -2.733 1.00 97.06 198 GLY A CA 1
ATOM 1552 C C . GLY A 1 198 ? 3.292 8.119 -3.384 1.00 97.06 198 GLY A C 1
ATOM 1553 O O . GLY A 1 198 ? 4.425 8.542 -3.174 1.00 97.06 198 GLY A O 1
ATOM 1554 N N . ASN A 1 199 ? 3.071 7.095 -4.225 1.00 96.88 199 ASN A N 1
ATOM 1555 C CA . ASN A 1 199 ? 4.178 6.475 -4.964 1.00 96.88 199 ASN A CA 1
ATOM 1556 C C . ASN A 1 199 ? 4.702 7.395 -6.071 1.00 96.88 199 ASN A C 1
ATOM 1558 O O . ASN A 1 199 ? 5.907 7.597 -6.149 1.00 96.88 199 ASN A O 1
ATOM 1562 N N . ALA A 1 200 ? 3.815 8.031 -6.839 1.00 96.81 200 ALA A N 1
ATOM 1563 C CA . ALA A 1 200 ? 4.199 9.013 -7.852 1.00 96.81 200 ALA A CA 1
ATOM 1564 C C . ALA A 1 200 ? 5.021 10.179 -7.255 1.00 96.81 200 ALA A C 1
ATOM 1566 O O . ALA A 1 200 ? 6.001 10.629 -7.852 1.00 96.81 200 ALA A O 1
ATOM 1567 N N . ILE A 1 201 ? 4.687 10.627 -6.034 1.00 96.38 201 ILE A N 1
ATOM 1568 C CA . ILE A 1 201 ? 5.491 11.603 -5.276 1.00 96.38 201 ILE A CA 1
ATOM 1569 C C . ILE A 1 201 ? 6.888 11.045 -4.949 1.00 96.38 201 ILE A C 1
ATOM 1571 O O . ILE A 1 201 ? 7.876 11.748 -5.150 1.00 96.38 201 ILE A O 1
ATOM 1575 N N . VAL A 1 202 ? 6.998 9.797 -4.479 1.00 94.88 202 VAL A N 1
ATOM 1576 C CA . VAL A 1 202 ? 8.300 9.157 -4.190 1.00 94.88 202 VAL A CA 1
ATOM 1577 C C . VAL A 1 202 ? 9.144 9.040 -5.451 1.00 94.88 202 VAL A C 1
ATOM 1579 O O . VAL A 1 202 ? 10.313 9.417 -5.428 1.00 94.88 202 VAL A O 1
ATOM 1582 N N . ASP A 1 203 ? 8.559 8.561 -6.547 1.00 93.75 203 ASP A N 1
ATOM 1583 C CA . ASP A 1 203 ? 9.241 8.399 -7.830 1.00 93.75 203 ASP A CA 1
ATOM 1584 C C . ASP A 1 203 ? 9.747 9.760 -8.342 1.00 93.75 203 ASP A C 1
ATOM 1586 O O . ASP A 1 203 ? 10.859 9.869 -8.862 1.00 93.75 203 ASP A O 1
ATOM 1590 N N . GLN A 1 204 ? 8.986 10.836 -8.119 1.00 95.19 204 GLN A N 1
ATOM 1591 C CA . GLN A 1 204 ? 9.414 12.193 -8.446 1.00 95.19 204 GLN A CA 1
ATOM 1592 C C . GLN A 1 204 ? 10.534 12.725 -7.532 1.00 95.19 204 GLN A C 1
ATOM 1594 O O . GLN A 1 204 ? 11.440 13.395 -8.031 1.00 95.19 204 GLN A O 1
ATOM 1599 N N . ILE A 1 205 ? 10.514 12.422 -6.229 1.00 92.94 205 ILE A N 1
ATOM 1600 C CA . ILE A 1 205 ? 11.583 12.792 -5.279 1.00 92.94 205 ILE A CA 1
ATOM 1601 C C . ILE A 1 205 ? 12.875 12.007 -5.565 1.00 92.94 205 ILE A C 1
ATOM 1603 O O . ILE A 1 205 ? 13.967 12.558 -5.458 1.00 92.94 205 ILE A O 1
ATOM 1607 N N . MET A 1 206 ? 12.758 10.745 -5.984 1.00 89.81 206 MET A N 1
ATOM 1608 C CA . MET A 1 206 ? 13.876 9.868 -6.364 1.00 89.81 206 MET A CA 1
ATOM 1609 C C . MET A 1 206 ? 14.468 10.169 -7.750 1.00 89.81 206 MET A C 1
ATOM 1611 O O . MET A 1 206 ? 15.434 9.527 -8.157 1.00 89.81 206 MET A O 1
ATOM 1615 N N . GLY A 1 207 ? 13.901 11.121 -8.499 1.00 89.81 207 GLY A N 1
ATOM 1616 C CA . GLY A 1 207 ? 14.343 11.445 -9.859 1.00 89.81 207 GLY A CA 1
ATOM 1617 C C . GLY A 1 207 ? 13.927 10.425 -10.928 1.00 89.81 207 GLY A C 1
ATOM 1618 O O . GLY A 1 207 ? 14.311 10.575 -12.084 1.00 89.81 207 GLY A O 1
ATOM 1619 N N . TYR A 1 208 ? 13.112 9.424 -10.578 1.00 88.75 208 TYR A N 1
ATOM 1620 C CA . TYR A 1 208 ? 12.485 8.507 -11.534 1.00 88.75 208 TYR A CA 1
ATOM 1621 C C . TYR A 1 208 ? 11.382 9.194 -12.355 1.00 88.75 208 TYR A C 1
ATOM 1623 O O . TYR A 1 208 ? 11.187 8.854 -13.520 1.00 88.75 208 TYR A O 1
ATOM 1631 N N . GLY A 1 209 ? 10.704 10.189 -11.775 1.00 90.81 209 GLY A N 1
ATOM 1632 C CA . GLY A 1 209 ? 9.691 11.023 -12.428 1.00 90.81 209 GLY A CA 1
ATOM 1633 C C . GLY A 1 209 ? 8.251 10.569 -12.162 1.00 90.81 209 GLY A C 1
ATOM 1634 O O . GLY A 1 209 ? 7.946 9.379 -12.178 1.00 90.81 209 GLY A O 1
ATOM 1635 N N . PHE A 1 210 ? 7.358 11.539 -11.940 1.00 91.25 210 PHE A N 1
ATOM 1636 C CA . PHE A 1 210 ? 6.010 11.342 -11.379 1.00 91.25 210 PHE A CA 1
ATOM 1637 C C . PHE A 1 210 ? 5.108 10.346 -12.135 1.00 91.25 210 PHE A C 1
ATOM 1639 O O . PHE A 1 210 ? 4.282 9.683 -11.517 1.00 91.25 210 PHE A O 1
ATOM 1646 N N . LEU A 1 211 ? 5.241 10.231 -13.464 1.00 92.00 211 LEU A N 1
ATOM 1647 C CA . LEU A 1 211 ? 4.417 9.336 -14.299 1.00 92.00 211 LEU A CA 1
ATOM 1648 C C . LEU A 1 211 ? 5.210 8.210 -14.983 1.00 92.00 211 LEU A C 1
ATOM 1650 O O . LEU A 1 211 ? 4.613 7.383 -15.670 1.00 92.00 211 LEU A O 1
ATOM 1654 N N . THR A 1 212 ? 6.533 8.150 -14.805 1.00 89.31 212 THR A N 1
ATOM 1655 C CA . THR A 1 212 ? 7.406 7.198 -15.516 1.00 89.31 212 THR A CA 1
ATOM 1656 C C . THR A 1 212 ? 7.027 5.751 -15.205 1.00 89.31 212 THR A C 1
ATOM 1658 O O . THR A 1 212 ? 6.884 4.936 -16.112 1.00 89.31 212 THR A O 1
ATOM 1661 N N . TYR A 1 213 ? 6.778 5.458 -13.927 1.00 90.62 213 TYR A N 1
ATOM 1662 C CA . TYR A 1 213 ? 6.341 4.152 -13.433 1.00 90.62 213 TYR A CA 1
ATOM 1663 C C . TYR A 1 213 ? 4.880 4.210 -12.952 1.00 90.62 213 TYR A C 1
ATOM 1665 O O . TYR A 1 213 ? 4.529 3.766 -11.856 1.00 90.62 213 TYR A O 1
ATOM 1673 N N . TRP A 1 214 ? 4.001 4.790 -13.781 1.00 93.44 214 TRP A N 1
ATOM 1674 C CA . TRP A 1 214 ? 2.570 4.945 -13.481 1.00 93.44 214 TRP A CA 1
ATOM 1675 C C . TRP A 1 214 ? 1.901 3.625 -13.070 1.00 93.44 214 TRP A C 1
ATOM 1677 O O . TRP A 1 214 ? 1.050 3.616 -12.184 1.00 93.44 214 TRP A O 1
ATOM 1687 N N . ASN A 1 215 ? 2.295 2.498 -13.666 1.00 94.69 215 ASN A N 1
ATOM 1688 C CA . ASN A 1 215 ? 1.721 1.187 -13.381 1.00 94.69 215 ASN A CA 1
ATOM 1689 C C . ASN A 1 215 ? 2.164 0.642 -12.015 1.00 94.69 215 ASN A C 1
ATOM 1691 O O . ASN A 1 215 ? 1.346 0.060 -11.306 1.00 94.69 215 ASN A O 1
ATOM 1695 N N . TRP A 1 216 ? 3.404 0.902 -11.595 1.00 95.00 216 TRP A N 1
ATOM 1696 C CA . TRP A 1 216 ? 3.872 0.642 -10.230 1.00 95.00 216 TRP A CA 1
ATOM 1697 C C . TRP A 1 216 ? 3.145 1.523 -9.211 1.00 95.00 216 TRP A C 1
ATOM 1699 O O . TRP A 1 216 ? 2.775 1.048 -8.136 1.00 95.00 216 TRP A O 1
ATOM 1709 N N . SER A 1 217 ? 2.842 2.772 -9.567 1.00 96.94 217 SER A N 1
ATOM 1710 C CA . SER A 1 217 ? 1.991 3.641 -8.749 1.00 96.94 217 SER A CA 1
ATOM 1711 C C . SER A 1 217 ? 0.554 3.103 -8.641 1.00 96.94 217 SER A C 1
ATOM 1713 O O . SER A 1 217 ? 0.042 2.953 -7.532 1.00 96.94 217 SER A O 1
ATOM 1715 N N . ILE A 1 218 ? -0.086 2.695 -9.743 1.00 97.81 218 ILE A N 1
ATOM 1716 C CA . ILE A 1 218 ? -1.419 2.061 -9.711 1.00 97.81 218 ILE A CA 1
ATOM 1717 C C . ILE A 1 218 ? -1.403 0.740 -8.926 1.00 97.81 218 ILE A C 1
ATOM 1719 O O . ILE A 1 218 ? -2.312 0.511 -8.131 1.00 97.81 218 ILE A O 1
ATOM 1723 N N . ALA A 1 219 ? -0.368 -0.094 -9.064 1.00 97.69 219 ALA A N 1
ATOM 1724 C CA . ALA A 1 219 ? -0.208 -1.324 -8.286 1.00 97.69 219 ALA A CA 1
ATOM 1725 C C . ALA A 1 219 ? -0.155 -1.037 -6.774 1.00 97.69 219 ALA A C 1
ATOM 1727 O O . ALA A 1 219 ? -0.872 -1.666 -5.997 1.00 97.69 219 ALA A O 1
ATOM 1728 N N . ASN A 1 220 ? 0.612 -0.023 -6.355 1.00 98.00 220 ASN A N 1
ATOM 1729 C CA . ASN A 1 220 ? 0.616 0.472 -4.976 1.00 98.00 220 ASN A CA 1
ATOM 1730 C C . ASN A 1 220 ? -0.770 0.988 -4.544 1.00 98.00 220 ASN A C 1
ATOM 1732 O O . ASN A 1 220 ? -1.233 0.669 -3.449 1.00 98.00 220 ASN A O 1
ATOM 1736 N N . GLY A 1 221 ? -1.484 1.717 -5.407 1.00 98.12 221 GLY A N 1
ATOM 1737 C CA . GLY A 1 221 ? -2.885 2.083 -5.179 1.00 98.12 221 GLY A CA 1
ATOM 1738 C C . GLY A 1 221 ? -3.779 0.861 -4.935 1.00 98.12 221 GLY A C 1
ATOM 1739 O O . GLY A 1 221 ? -4.558 0.840 -3.982 1.00 98.12 221 GLY A O 1
ATOM 1740 N N . LEU A 1 222 ? -3.632 -0.198 -5.731 1.00 98.50 222 LEU A N 1
ATOM 1741 C CA . LEU A 1 222 ? -4.389 -1.440 -5.568 1.00 98.50 222 LEU A CA 1
ATOM 1742 C C . LEU A 1 222 ? -4.069 -2.157 -4.247 1.00 98.50 222 LEU A C 1
ATOM 1744 O O . LEU A 1 222 ? -4.993 -2.686 -3.636 1.00 98.50 222 LEU A O 1
ATOM 1748 N N . VAL A 1 223 ? -2.832 -2.103 -3.735 1.00 98.62 223 VAL A N 1
ATOM 1749 C CA . VAL A 1 223 ? -2.513 -2.587 -2.372 1.00 98.62 223 VAL A CA 1
ATOM 1750 C C . VAL A 1 223 ? -3.353 -1.853 -1.317 1.00 98.62 223 VAL A C 1
ATOM 1752 O O . VAL A 1 223 ? -3.947 -2.481 -0.441 1.00 98.62 223 VAL A O 1
ATOM 1755 N N . GLY A 1 224 ? -3.458 -0.525 -1.401 1.00 98.12 224 GLY A N 1
ATOM 1756 C CA . GLY A 1 224 ? -4.269 0.260 -0.463 1.00 98.12 224 GLY A CA 1
ATOM 1757 C C . GLY A 1 224 ? -5.771 0.012 -0.615 1.00 98.12 224 GLY A C 1
ATOM 1758 O O . GLY A 1 224 ? -6.484 -0.127 0.381 1.00 98.12 224 GLY A O 1
ATOM 1759 N N . LEU A 1 225 ? -6.246 -0.105 -1.856 1.00 98.38 225 LEU A N 1
ATOM 1760 C CA . LEU A 1 225 ? -7.636 -0.427 -2.177 1.00 98.38 225 LEU A CA 1
ATOM 1761 C C . LEU A 1 225 ? -8.029 -1.788 -1.600 1.00 98.38 225 LEU A C 1
ATOM 1763 O O . LEU A 1 225 ? -9.008 -1.889 -0.863 1.00 98.38 225 LEU A O 1
ATOM 1767 N N . LEU A 1 226 ? -7.247 -2.828 -1.894 1.00 98.19 226 LEU A N 1
ATOM 1768 C CA . LEU A 1 226 ? -7.524 -4.195 -1.467 1.00 98.19 226 LEU A CA 1
ATOM 1769 C C . LEU A 1 226 ? -7.426 -4.341 0.053 1.00 98.19 226 LEU A C 1
ATOM 1771 O O . LEU A 1 226 ? -8.288 -4.988 0.639 1.00 98.19 226 LEU A O 1
ATOM 1775 N N . ALA A 1 227 ? -6.468 -3.688 0.718 1.00 97.94 227 ALA A N 1
ATOM 1776 C CA . ALA A 1 227 ? -6.392 -3.702 2.179 1.00 97.94 227 ALA A CA 1
ATOM 1777 C C . ALA A 1 227 ? -7.652 -3.103 2.833 1.00 97.94 227 ALA A C 1
ATOM 1779 O O . ALA A 1 227 ? -8.167 -3.658 3.803 1.00 97.94 227 ALA A O 1
ATOM 1780 N N . GLY A 1 228 ? -8.190 -2.012 2.274 1.00 96.12 228 GLY A N 1
ATOM 1781 C CA . GLY A 1 228 ? -9.445 -1.417 2.740 1.00 96.12 228 GLY A CA 1
ATOM 1782 C C . GLY A 1 228 ? -10.686 -2.243 2.408 1.00 96.12 228 GLY A C 1
ATOM 1783 O O . GLY A 1 228 ? -11.579 -2.368 3.242 1.00 96.12 228 GLY A O 1
ATOM 1784 N N . LEU A 1 229 ? -10.740 -2.846 1.219 1.00 96.88 229 LEU A N 1
ATOM 1785 C CA . LEU A 1 229 ? -11.871 -3.668 0.788 1.00 96.88 229 LEU A CA 1
ATOM 1786 C C . LEU A 1 229 ? -11.942 -4.985 1.576 1.00 96.88 229 LEU A C 1
ATOM 1788 O O . LEU A 1 229 ? -12.995 -5.334 2.105 1.00 96.88 229 LEU A O 1
ATOM 1792 N N . ILE A 1 230 ? -10.811 -5.681 1.727 1.00 96.25 230 ILE A N 1
ATOM 1793 C CA . ILE A 1 230 ? -10.708 -6.885 2.558 1.00 96.25 230 ILE A CA 1
ATOM 1794 C C . ILE A 1 230 ? -10.974 -6.519 4.025 1.00 96.25 230 ILE A C 1
ATOM 1796 O O . ILE A 1 230 ? -11.743 -7.214 4.679 1.00 96.25 230 ILE A O 1
ATOM 1800 N N . GLY A 1 231 ? -10.427 -5.406 4.531 1.00 94.56 231 GLY A N 1
ATOM 1801 C CA . GLY A 1 231 ? -10.683 -4.911 5.891 1.00 94.56 231 GLY A CA 1
ATOM 1802 C C . GLY A 1 231 ? -12.153 -4.606 6.195 1.00 94.56 231 GLY A C 1
ATOM 1803 O O . GLY A 1 231 ? -12.601 -4.831 7.317 1.00 94.56 231 GLY A O 1
ATOM 1804 N N . TYR A 1 232 ? -12.916 -4.146 5.200 1.00 93.19 232 TYR A N 1
ATOM 1805 C CA . TYR A 1 232 ? -14.351 -3.878 5.328 1.00 93.19 232 TYR A CA 1
ATOM 1806 C C . TYR A 1 232 ? -15.185 -5.166 5.465 1.00 93.19 232 TYR A C 1
ATOM 1808 O O . TYR A 1 232 ? -16.128 -5.205 6.255 1.00 93.19 232 TYR A O 1
ATOM 1816 N N . TYR A 1 233 ? -14.840 -6.230 4.730 1.00 93.69 233 TYR A N 1
ATOM 1817 C CA . TYR A 1 233 ? -15.578 -7.502 4.762 1.00 93.69 233 TYR A CA 1
ATOM 1818 C C . TYR A 1 233 ? -15.053 -8.507 5.807 1.00 93.69 233 TYR A C 1
ATOM 1820 O O . TYR A 1 233 ? -15.817 -9.324 6.325 1.00 93.69 233 TYR A O 1
ATOM 1828 N N . ALA A 1 234 ? -13.764 -8.467 6.150 1.00 93.06 234 ALA A N 1
ATOM 1829 C CA . ALA A 1 234 ? -13.145 -9.385 7.101 1.00 93.06 234 ALA A CA 1
ATOM 1830 C C . ALA A 1 234 ? -13.374 -8.925 8.550 1.00 93.06 234 ALA A C 1
ATOM 1832 O O . ALA A 1 234 ? -12.678 -8.053 9.058 1.00 93.06 234 ALA A O 1
ATOM 1833 N N . LYS A 1 235 ? -14.314 -9.564 9.253 1.00 89.88 235 LYS A N 1
ATOM 1834 C CA . LYS A 1 235 ? -14.684 -9.252 10.647 1.00 89.88 235 LYS A CA 1
ATOM 1835 C C . LYS A 1 235 ? -13.474 -9.132 11.595 1.00 89.88 235 LYS A C 1
ATOM 1837 O O . LYS A 1 235 ? -12.828 -10.133 11.907 1.00 89.88 235 LYS A O 1
ATOM 1842 N N . GLU A 1 236 ? -13.225 -7.924 12.109 1.00 91.19 236 GLU A N 1
ATOM 1843 C CA . GLU A 1 236 ? -12.113 -7.641 13.027 1.00 91.19 236 GLU A CA 1
ATOM 1844 C C . GLU A 1 236 ? -12.214 -8.488 14.326 1.00 91.19 236 GLU A C 1
ATOM 1846 O O . GLU A 1 236 ? -13.258 -8.485 14.994 1.00 91.19 236 GLU A O 1
ATOM 1851 N N . PRO A 1 237 ? -11.157 -9.220 14.734 1.00 92.38 237 PRO A N 1
ATOM 1852 C CA . PRO A 1 237 ? -11.158 -9.981 15.984 1.00 92.38 237 PRO A CA 1
ATOM 1853 C C . PRO A 1 237 ? -11.244 -9.092 17.234 1.00 92.38 237 PRO A C 1
ATOM 1855 O O . PRO A 1 237 ? -10.683 -8.003 17.281 1.00 92.38 237 PRO A O 1
ATOM 1858 N N . ARG A 1 238 ? -11.857 -9.587 18.319 1.00 89.06 238 ARG A N 1
ATOM 1859 C CA . ARG A 1 238 ? -11.903 -8.865 19.613 1.00 89.06 238 ARG A CA 1
ATOM 1860 C C . ARG A 1 238 ? -10.611 -8.954 20.441 1.00 89.06 238 ARG A C 1
ATOM 1862 O O . ARG A 1 238 ? -10.420 -8.165 21.357 1.00 89.06 238 ARG A O 1
ATOM 1869 N N . THR A 1 239 ? -9.739 -9.924 20.163 1.00 92.38 239 THR A N 1
ATOM 1870 C CA . THR A 1 239 ? -8.521 -10.182 20.953 1.00 92.38 239 THR A CA 1
ATOM 1871 C C . THR A 1 239 ? -7.309 -9.506 20.318 1.00 92.38 239 THR A C 1
ATOM 1873 O O . THR A 1 239 ? -7.001 -9.803 19.167 1.00 92.38 239 THR A O 1
ATOM 1876 N N . THR A 1 240 ? -6.563 -8.694 21.077 1.00 88.50 240 THR A N 1
ATOM 1877 C CA . THR A 1 240 ? -5.373 -7.948 20.613 1.00 88.50 240 THR A CA 1
ATOM 1878 C C . THR A 1 240 ? -4.434 -8.763 19.718 1.00 88.50 240 THR A C 1
ATOM 1880 O O . THR A 1 240 ? -4.166 -8.360 18.593 1.00 88.50 240 THR A O 1
ATOM 1883 N N . GLY A 1 241 ? -3.973 -9.940 20.162 1.00 91.19 241 GLY A N 1
ATOM 1884 C CA . GLY A 1 241 ? -3.055 -10.767 19.364 1.00 91.19 241 GLY A CA 1
ATOM 1885 C C . GLY A 1 241 ? -3.647 -11.227 18.024 1.00 91.19 241 GLY A C 1
ATOM 1886 O O . GLY A 1 241 ? -2.943 -11.265 17.021 1.00 91.19 241 GLY A O 1
ATOM 1887 N N . ARG A 1 242 ? -4.960 -11.496 17.976 1.00 92.62 242 ARG A N 1
ATOM 1888 C CA . ARG A 1 242 ? -5.663 -11.836 16.729 1.00 92.62 242 ARG A CA 1
ATOM 1889 C C . ARG A 1 242 ? -5.870 -10.613 15.830 1.00 92.62 242 ARG A C 1
ATOM 1891 O O . ARG A 1 242 ? -5.833 -10.782 14.620 1.00 92.62 242 ARG A O 1
ATOM 1898 N N . GLN A 1 243 ? -6.029 -9.405 16.384 1.00 92.75 243 GLN A N 1
ATOM 1899 C CA . GLN A 1 243 ? -6.068 -8.163 15.593 1.00 92.75 243 GLN A CA 1
ATOM 1900 C C . GLN A 1 243 ? -4.742 -7.907 14.872 1.00 92.75 243 GLN A C 1
ATOM 1902 O O . GLN A 1 243 ? -4.760 -7.577 13.692 1.00 92.75 243 GLN A O 1
ATOM 1907 N N . LEU A 1 244 ? -3.601 -8.120 15.544 1.00 94.38 244 LEU A N 1
ATOM 1908 C CA . LEU A 1 244 ? -2.288 -7.956 14.911 1.00 94.38 244 LEU A CA 1
ATOM 1909 C C . LEU A 1 244 ? -2.110 -8.925 13.730 1.00 94.38 244 LEU A C 1
ATOM 1911 O O . LEU A 1 244 ? -1.719 -8.506 12.644 1.00 94.38 244 LEU A O 1
ATOM 1915 N N . VAL A 1 245 ? -2.448 -10.205 13.925 1.00 95.88 245 VAL A N 1
ATOM 1916 C CA . VAL A 1 245 ? -2.377 -11.227 12.863 1.00 95.88 245 VAL A CA 1
ATOM 1917 C C . VAL A 1 245 ? -3.357 -10.927 11.723 1.00 95.88 245 VAL A C 1
ATOM 1919 O O . VAL A 1 245 ? -2.990 -11.069 10.562 1.00 95.88 245 VAL A O 1
ATOM 1922 N N . TRP A 1 246 ? -4.574 -10.465 12.029 1.00 96.38 246 TRP A N 1
ATOM 1923 C CA . TRP A 1 246 ? -5.576 -10.049 11.039 1.00 96.38 246 TRP A CA 1
ATOM 1924 C C . TRP A 1 246 ? -5.078 -8.873 10.183 1.00 96.38 246 TRP A C 1
ATOM 1926 O O . TRP A 1 246 ? -5.100 -8.966 8.958 1.00 96.38 246 TRP A O 1
ATOM 1936 N N . ALA A 1 247 ? -4.532 -7.821 10.802 1.00 96.50 247 ALA A N 1
ATOM 1937 C CA . ALA A 1 247 ? -3.985 -6.668 10.086 1.00 96.50 247 ALA A CA 1
ATOM 1938 C C . ALA A 1 247 ? -2.782 -7.052 9.202 1.00 96.50 247 ALA A C 1
ATOM 1940 O O . ALA A 1 247 ? -2.707 -6.627 8.049 1.00 96.50 247 ALA A O 1
ATOM 1941 N N . ALA A 1 248 ? -1.877 -7.902 9.705 1.00 97.06 248 ALA A N 1
ATOM 1942 C CA . A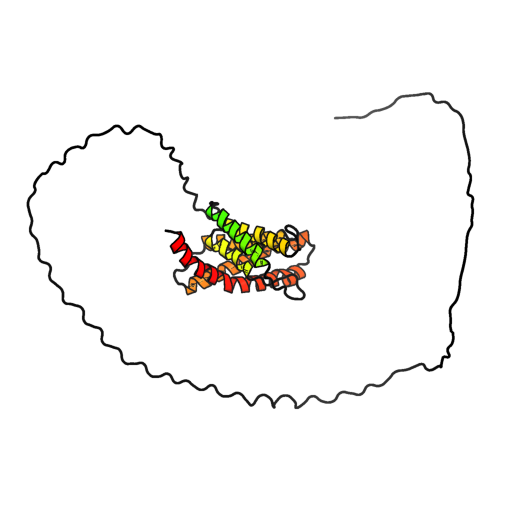LA A 1 248 ? -0.746 -8.421 8.933 1.00 97.06 248 ALA A CA 1
ATOM 1943 C C . ALA A 1 248 ? -1.205 -9.271 7.736 1.00 97.06 248 ALA A C 1
ATOM 1945 O O . ALA A 1 248 ? -0.733 -9.064 6.621 1.00 97.06 248 ALA A O 1
ATOM 1946 N N . ALA A 1 249 ? -2.141 -10.201 7.949 1.00 97.38 249 ALA A N 1
ATOM 1947 C CA . ALA A 1 249 ? -2.640 -11.095 6.907 1.00 97.38 249 ALA A CA 1
ATOM 1948 C C . ALA A 1 249 ? -3.347 -10.329 5.778 1.00 97.38 249 ALA A C 1
ATOM 1950 O O . ALA A 1 249 ? -3.101 -10.607 4.605 1.00 97.38 249 ALA A O 1
ATOM 1951 N N . ILE A 1 250 ? -4.168 -9.329 6.119 1.00 97.81 250 ILE A N 1
ATOM 1952 C CA . ILE A 1 250 ? -4.828 -8.467 5.130 1.00 97.81 250 ILE A CA 1
ATOM 1953 C C . ILE A 1 250 ? -3.801 -7.644 4.353 1.00 97.81 250 ILE A C 1
ATOM 1955 O O . ILE A 1 250 ? -3.883 -7.577 3.128 1.00 97.81 250 ILE A O 1
ATOM 1959 N N . ALA A 1 251 ? -2.809 -7.064 5.033 1.00 97.69 251 ALA A N 1
ATOM 1960 C CA . ALA A 1 251 ? -1.766 -6.296 4.366 1.00 97.69 251 ALA A CA 1
ATOM 1961 C C . ALA A 1 251 ? -0.929 -7.164 3.409 1.00 97.69 251 ALA A C 1
ATOM 1963 O O . ALA A 1 251 ? -0.679 -6.742 2.286 1.00 97.69 251 ALA A O 1
ATOM 1964 N N . VAL A 1 252 ? -0.558 -8.392 3.795 1.00 97.88 252 VAL A N 1
ATOM 1965 C CA . VAL A 1 252 ? 0.152 -9.333 2.908 1.00 97.88 252 VAL A CA 1
ATOM 1966 C C . VAL A 1 252 ? -0.711 -9.743 1.718 1.00 97.88 252 VAL A C 1
ATOM 1968 O O . VAL A 1 252 ? -0.234 -9.680 0.588 1.00 97.88 252 VAL A O 1
ATOM 1971 N N . ALA A 1 253 ? -1.975 -10.120 1.935 1.00 98.06 253 ALA A N 1
ATOM 1972 C CA . ALA A 1 253 ? -2.879 -10.495 0.847 1.00 98.06 253 ALA A CA 1
ATOM 1973 C C . ALA A 1 253 ? -3.062 -9.345 -0.159 1.00 98.06 253 ALA A C 1
ATOM 1975 O O . ALA A 1 253 ? -2.986 -9.555 -1.369 1.00 98.06 253 ALA A O 1
ATOM 1976 N N . ALA A 1 254 ? -3.224 -8.118 0.341 1.00 98.06 254 ALA A N 1
ATOM 1977 C CA . ALA A 1 254 ? -3.329 -6.923 -0.482 1.00 98.06 254 ALA A CA 1
ATOM 1978 C C . ALA A 1 254 ? -2.023 -6.585 -1.223 1.00 98.06 254 ALA A C 1
ATOM 1980 O O . ALA A 1 254 ? -2.084 -6.182 -2.380 1.00 98.06 254 ALA A O 1
ATOM 1981 N N . VAL A 1 255 ? -0.852 -6.786 -0.602 1.00 98.19 255 VAL A N 1
ATOM 1982 C CA . VAL A 1 255 ? 0.465 -6.625 -1.248 1.00 98.19 255 VAL A CA 1
ATOM 1983 C C . VAL A 1 255 ? 0.646 -7.633 -2.381 1.00 98.19 255 VAL A C 1
ATOM 1985 O O . VAL A 1 255 ? 0.994 -7.235 -3.488 1.00 98.19 255 VAL A O 1
ATOM 1988 N N . VAL A 1 256 ? 0.366 -8.917 -2.138 1.00 98.00 256 VAL A N 1
ATOM 1989 C CA . VAL A 1 256 ? 0.493 -9.976 -3.151 1.00 98.00 256 VAL A CA 1
ATOM 1990 C C . VAL A 1 256 ? -0.429 -9.707 -4.341 1.00 98.00 256 VAL A C 1
ATOM 1992 O O . VAL A 1 256 ? 0.030 -9.677 -5.478 1.00 98.00 256 VAL A O 1
ATOM 1995 N N . VAL A 1 257 ? -1.720 -9.465 -4.093 1.00 98.06 257 VAL A N 1
ATOM 1996 C CA . VAL A 1 257 ? -2.709 -9.302 -5.171 1.00 98.06 257 VAL A CA 1
ATOM 1997 C C . VAL A 1 257 ? -2.597 -7.934 -5.856 1.00 98.06 257 VAL A C 1
ATOM 1999 O O . VAL A 1 257 ? -2.736 -7.855 -7.072 1.00 98.06 257 VAL A O 1
ATOM 2002 N N . GLY A 1 258 ? -2.299 -6.857 -5.123 1.00 97.62 258 GLY A N 1
ATOM 2003 C CA . GLY A 1 258 ? -2.145 -5.514 -5.696 1.00 97.62 258 GLY A CA 1
ATOM 2004 C C . GLY A 1 258 ? -0.916 -5.386 -6.599 1.00 97.62 258 GLY A C 1
ATOM 2005 O O . GLY A 1 258 ? -0.998 -4.789 -7.673 1.00 97.62 258 GLY A O 1
ATOM 2006 N N . LEU A 1 259 ? 0.206 -6.015 -6.222 1.00 97.25 259 LEU A N 1
ATOM 2007 C CA . LEU A 1 259 ? 1.428 -5.998 -7.030 1.00 97.25 259 LEU A CA 1
ATOM 2008 C C . LEU A 1 259 ? 1.344 -6.855 -8.303 1.00 97.25 259 LEU A C 1
ATOM 2010 O O . LEU A 1 259 ? 2.165 -6.647 -9.195 1.00 97.25 259 LEU A O 1
ATOM 2014 N N . LEU A 1 260 ? 0.341 -7.732 -8.471 1.00 96.94 260 LEU A N 1
ATOM 2015 C CA . LEU A 1 260 ? 0.115 -8.436 -9.748 1.00 96.94 260 LEU A CA 1
ATOM 2016 C C . LEU A 1 260 ? -0.107 -7.467 -10.918 1.00 96.94 260 LEU A C 1
ATOM 2018 O O . LEU A 1 260 ? 0.230 -7.797 -12.051 1.00 96.94 260 LEU A O 1
ATOM 2022 N N . PHE A 1 261 ? -0.603 -6.251 -10.662 1.00 96.69 261 PHE A N 1
ATOM 2023 C CA . PHE A 1 261 ? -0.789 -5.234 -11.701 1.00 96.69 261 PHE A CA 1
ATOM 2024 C C . PHE A 1 261 ? 0.531 -4.788 -12.364 1.00 96.69 261 PHE A C 1
ATOM 2026 O O . PHE A 1 261 ? 0.520 -4.322 -13.504 1.00 96.69 261 PHE A O 1
ATOM 2033 N N . THR A 1 262 ? 1.685 -5.006 -11.718 1.00 95.25 262 THR A N 1
ATOM 2034 C CA . THR A 1 262 ? 3.009 -4.795 -12.340 1.00 95.25 262 THR A CA 1
ATOM 2035 C C . THR A 1 262 ? 3.266 -5.719 -13.538 1.00 95.25 262 THR A C 1
ATOM 2037 O O . THR A 1 262 ? 4.121 -5.408 -14.355 1.00 95.25 262 THR A O 1
ATOM 2040 N N . ALA A 1 263 ? 2.485 -6.793 -13.737 1.00 93.94 263 ALA A N 1
ATOM 2041 C CA . ALA A 1 263 ? 2.543 -7.625 -14.948 1.00 93.94 263 ALA A CA 1
ATOM 2042 C C . ALA A 1 263 ? 2.253 -6.837 -16.246 1.00 93.94 263 ALA A C 1
ATOM 2044 O O . ALA A 1 263 ? 2.568 -7.288 -17.344 1.00 93.94 263 ALA A O 1
ATOM 2045 N N . THR A 1 264 ? 1.703 -5.623 -16.141 1.00 93.31 264 THR A N 1
ATOM 2046 C CA . THR A 1 264 ? 1.644 -4.657 -17.251 1.00 93.31 264 THR A CA 1
ATOM 2047 C C . THR A 1 264 ? 3.025 -4.308 -17.837 1.00 93.31 264 THR A C 1
ATOM 2049 O O . THR A 1 264 ? 3.092 -3.933 -19.007 1.00 93.31 264 THR A O 1
ATOM 2052 N N . ASP A 1 265 ? 4.128 -4.522 -17.105 1.00 89.06 265 ASP A N 1
ATOM 2053 C CA . ASP A 1 265 ? 5.509 -4.407 -17.607 1.00 89.06 265 ASP A CA 1
ATOM 2054 C C . ASP A 1 265 ? 5.766 -5.292 -18.851 1.00 89.06 265 ASP A C 1
ATOM 2056 O O . ASP A 1 265 ? 6.608 -4.954 -19.684 1.00 89.06 265 ASP A O 1
ATOM 2060 N N . PHE A 1 266 ? 5.010 -6.384 -19.046 1.00 88.62 266 PHE A N 1
ATOM 2061 C CA . PHE A 1 266 ? 5.053 -7.187 -20.279 1.00 88.62 266 PHE A CA 1
ATOM 2062 C C . PHE A 1 266 ? 4.637 -6.393 -21.522 1.00 88.62 266 PHE A C 1
ATOM 2064 O O . PHE A 1 266 ? 5.219 -6.562 -22.590 1.00 88.62 266 PHE A O 1
ATOM 2071 N N . LEU A 1 267 ? 3.628 -5.529 -21.383 1.00 84.06 267 LEU A N 1
ATOM 2072 C CA . LEU A 1 267 ? 3.021 -4.784 -22.488 1.00 84.06 267 LEU A CA 1
ATOM 2073 C C . LEU A 1 267 ? 3.756 -3.469 -22.762 1.00 84.06 267 LEU A C 1
ATOM 2075 O O . LEU A 1 267 ? 3.935 -3.099 -23.918 1.00 84.06 267 LEU A O 1
ATOM 2079 N N . PHE A 1 268 ? 4.180 -2.767 -21.706 1.00 84.25 268 PHE A N 1
ATOM 2080 C CA . PHE A 1 268 ? 4.751 -1.419 -21.821 1.00 84.25 268 PHE A CA 1
ATOM 2081 C C . PHE A 1 268 ? 6.283 -1.382 -21.800 1.00 84.25 268 PHE A C 1
ATOM 2083 O O . PHE A 1 268 ? 6.865 -0.465 -22.372 1.00 84.25 268 PHE A O 1
ATOM 2090 N N . LEU A 1 269 ? 6.939 -2.366 -21.173 1.00 84.94 269 LEU A N 1
ATOM 2091 C CA . LEU A 1 269 ? 8.404 -2.456 -21.084 1.00 84.94 269 LEU A CA 1
ATOM 2092 C C . LEU A 1 269 ? 8.977 -3.669 -21.844 1.00 84.94 269 LEU A C 1
ATOM 2094 O O . LEU A 1 269 ? 10.185 -3.893 -21.808 1.00 84.94 269 LEU A O 1
ATOM 2098 N N . GLY A 1 270 ? 8.131 -4.461 -22.517 1.00 86.19 270 GLY A N 1
ATOM 2099 C CA . GLY A 1 270 ? 8.541 -5.639 -23.294 1.00 86.19 270 GLY A CA 1
ATOM 2100 C C . GLY A 1 270 ? 9.186 -6.753 -22.461 1.00 86.19 270 GLY A C 1
ATOM 2101 O O . GLY A 1 270 ? 9.952 -7.556 -22.993 1.00 86.19 270 GLY A O 1
ATOM 2102 N N . GLN A 1 271 ? 8.935 -6.778 -21.148 1.00 87.94 271 GLN A N 1
ATOM 2103 C CA . GLN A 1 271 ? 9.629 -7.677 -20.227 1.00 87.94 271 GLN A CA 1
ATOM 2104 C C . GLN A 1 271 ? 9.219 -9.142 -20.407 1.00 87.94 271 GLN A C 1
ATOM 2106 O O . GLN A 1 271 ? 8.087 -9.462 -20.764 1.00 87.94 271 GLN A O 1
ATOM 2111 N N . THR A 1 272 ? 10.134 -10.061 -20.091 1.00 93.12 272 THR A N 1
ATOM 2112 C CA . THR A 1 272 ? 9.814 -11.498 -20.042 1.00 93.12 272 THR A CA 1
ATOM 2113 C C . THR A 1 272 ? 9.160 -11.873 -18.711 1.00 93.12 272 THR A C 1
ATOM 2115 O O . THR A 1 272 ? 9.467 -11.280 -17.673 1.00 93.12 272 THR A O 1
ATOM 2118 N N . PHE A 1 273 ? 8.325 -12.921 -18.709 1.00 92.56 273 PHE A N 1
ATOM 2119 C CA . PHE A 1 273 ? 7.737 -13.474 -17.479 1.00 92.56 273 PHE A CA 1
ATOM 2120 C C . PHE A 1 273 ? 8.792 -13.773 -16.406 1.00 92.56 273 PHE A C 1
ATOM 2122 O O . PHE A 1 273 ? 8.603 -13.427 -15.243 1.00 92.56 273 PHE A O 1
ATOM 2129 N N . GLN A 1 274 ? 9.925 -14.367 -16.795 1.00 92.69 274 GLN A N 1
ATOM 2130 C CA . GLN A 1 274 ? 11.004 -14.705 -15.868 1.00 92.69 274 GLN A CA 1
ATOM 2131 C C . GLN A 1 274 ? 11.654 -13.455 -15.254 1.00 92.69 274 GLN A C 1
ATOM 2133 O O . GLN A 1 274 ? 11.914 -13.445 -14.050 1.00 92.69 274 GLN A O 1
ATOM 2138 N N . TYR A 1 275 ? 11.889 -12.400 -16.046 1.00 90.94 275 TYR A N 1
ATOM 2139 C CA . TYR A 1 275 ? 12.450 -11.149 -15.531 1.00 90.94 275 TYR A CA 1
ATOM 2140 C C . TYR A 1 275 ? 11.485 -10.452 -14.568 1.00 90.94 275 TYR A C 1
ATOM 2142 O O . TYR A 1 275 ? 11.888 -10.081 -13.471 1.00 90.94 275 TYR A O 1
ATOM 2150 N N . TRP A 1 276 ? 10.206 -10.325 -14.932 1.00 92.50 276 TRP A N 1
ATOM 2151 C CA . TRP A 1 276 ? 9.193 -9.754 -14.041 1.00 92.50 276 TRP A CA 1
ATOM 2152 C C . TRP A 1 276 ? 9.058 -10.568 -12.750 1.00 92.50 276 TRP A C 1
ATOM 2154 O O . TRP A 1 276 ? 9.223 -10.030 -11.658 1.00 92.50 276 TRP A O 1
ATOM 2164 N N . PHE A 1 277 ? 8.823 -11.880 -12.852 1.00 93.69 277 PHE A N 1
ATOM 2165 C CA . PHE A 1 277 ? 8.509 -12.699 -11.685 1.00 93.69 277 PHE A CA 1
ATOM 2166 C C . PHE A 1 277 ? 9.670 -12.741 -10.686 1.00 93.69 277 PHE A C 1
ATOM 2168 O O . PHE A 1 277 ? 9.464 -12.465 -9.506 1.00 93.69 277 PHE A O 1
ATOM 2175 N N . PHE A 1 278 ? 10.891 -13.042 -11.145 1.00 91.31 278 PHE A N 1
ATOM 2176 C CA . PHE A 1 278 ? 12.056 -13.203 -10.267 1.00 91.31 278 PHE A CA 1
ATOM 2177 C C . PHE A 1 278 ? 12.866 -11.918 -10.048 1.00 91.31 278 PHE A C 1
ATOM 2179 O O . PHE A 1 278 ? 13.560 -11.818 -9.041 1.00 91.31 278 PHE A O 1
ATOM 2186 N N . GLY A 1 279 ? 12.805 -10.950 -10.965 1.00 88.12 279 GLY A N 1
ATOM 2187 C CA . GLY A 1 279 ? 13.577 -9.704 -10.901 1.00 88.12 279 GLY A CA 1
ATOM 2188 C C . GLY A 1 279 ? 12.836 -8.528 -10.262 1.00 88.12 279 GLY A C 1
ATOM 2189 O O . GLY A 1 279 ? 13.489 -7.671 -9.667 1.00 88.12 279 GLY A O 1
ATOM 2190 N N . SER A 1 280 ? 11.497 -8.487 -10.333 1.00 91.06 280 SER A N 1
ATOM 2191 C CA . SER A 1 280 ? 10.703 -7.392 -9.759 1.00 91.06 280 SER A CA 1
ATOM 2192 C C . SER A 1 280 ? 9.593 -7.865 -8.811 1.00 91.06 280 SER A C 1
ATOM 2194 O O . SER A 1 280 ? 9.655 -7.553 -7.625 1.00 91.06 280 SER A O 1
ATOM 2196 N N . TYR A 1 281 ? 8.618 -8.651 -9.268 1.00 94.25 281 TYR A N 1
ATOM 2197 C CA . TYR A 1 281 ? 7.402 -9.003 -8.519 1.00 94.25 281 TYR A CA 1
ATOM 2198 C C . TYR A 1 281 ? 7.668 -9.781 -7.217 1.00 94.25 281 TYR A C 1
ATOM 2200 O O . TYR A 1 281 ? 7.230 -9.352 -6.147 1.00 94.25 281 TYR A O 1
ATOM 2208 N N . LEU A 1 282 ? 8.432 -10.881 -7.262 1.00 95.00 282 LEU A N 1
ATOM 2209 C CA . LEU A 1 282 ? 8.748 -11.678 -6.068 1.00 95.00 282 LEU A CA 1
ATOM 2210 C C . LEU A 1 282 ? 9.558 -10.870 -5.042 1.00 95.00 282 LEU A C 1
ATOM 2212 O O . LEU A 1 282 ? 9.274 -10.915 -3.845 1.00 95.00 282 LEU A O 1
ATOM 2216 N N . LEU A 1 283 ? 10.538 -10.093 -5.507 1.00 93.44 283 LEU A N 1
ATOM 2217 C CA . LEU A 1 283 ? 11.367 -9.231 -4.659 1.00 93.44 283 LEU A CA 1
ATOM 2218 C C . LEU A 1 283 ? 10.546 -8.093 -4.042 1.00 93.44 283 LEU A C 1
ATOM 2220 O O . LEU A 1 283 ? 10.698 -7.809 -2.854 1.00 93.44 283 LEU A O 1
ATOM 2224 N N . ALA A 1 284 ? 9.643 -7.481 -4.812 1.00 94.50 284 ALA A N 1
ATOM 2225 C CA . ALA A 1 284 ? 8.735 -6.447 -4.333 1.00 94.50 284 ALA A CA 1
ATOM 2226 C C . ALA A 1 284 ? 7.778 -6.994 -3.266 1.00 94.50 284 ALA A C 1
ATOM 2228 O O . ALA A 1 284 ? 7.606 -6.348 -2.233 1.00 94.50 284 ALA A O 1
ATOM 2229 N N . ILE A 1 285 ? 7.223 -8.198 -3.450 1.00 96.38 285 ILE A N 1
ATOM 2230 C CA . ILE A 1 285 ? 6.390 -8.870 -2.441 1.00 96.38 285 ILE A CA 1
ATOM 2231 C C . ILE A 1 285 ? 7.187 -9.210 -1.183 1.00 96.38 285 ILE A C 1
ATOM 2233 O O . ILE A 1 285 ? 6.674 -9.012 -0.086 1.00 96.38 285 ILE A O 1
ATOM 2237 N N . LEU A 1 286 ? 8.431 -9.681 -1.295 1.00 94.94 286 LEU A N 1
ATOM 2238 C CA . LEU A 1 286 ? 9.252 -9.984 -0.119 1.00 94.94 286 LEU A CA 1
ATOM 2239 C C . LEU A 1 286 ? 9.618 -8.705 0.654 1.00 94.94 286 LEU A C 1
ATOM 2241 O O . LEU A 1 286 ? 9.360 -8.621 1.854 1.00 94.94 286 LEU A O 1
ATOM 2245 N N . ALA A 1 287 ? 10.135 -7.677 -0.025 1.00 93.69 287 ALA A N 1
ATOM 2246 C CA . ALA A 1 287 ? 10.508 -6.401 0.591 1.00 93.69 287 ALA A CA 1
ATOM 2247 C C . ALA A 1 287 ? 9.299 -5.666 1.206 1.00 93.69 287 ALA A C 1
ATOM 2249 O O . ALA A 1 287 ? 9.337 -5.236 2.364 1.00 93.69 287 ALA A O 1
ATOM 2250 N N . THR A 1 288 ? 8.204 -5.554 0.451 1.00 95.44 288 THR A N 1
ATOM 2251 C CA . THR A 1 288 ? 6.969 -4.880 0.882 1.00 95.44 288 THR A CA 1
ATOM 2252 C C . THR A 1 288 ? 6.226 -5.707 1.924 1.00 95.44 288 THR A C 1
ATOM 2254 O O . THR A 1 288 ? 5.763 -5.159 2.918 1.00 95.44 288 THR A O 1
ATOM 2257 N N . GLY A 1 289 ? 6.146 -7.026 1.743 1.00 95.62 289 GLY A N 1
ATOM 2258 C CA . GLY A 1 289 ? 5.442 -7.951 2.628 1.00 95.62 289 GLY A CA 1
ATOM 2259 C C . GLY A 1 289 ? 6.079 -8.049 4.010 1.00 95.62 289 GLY A C 1
ATOM 2260 O O . GLY A 1 289 ? 5.368 -7.910 4.999 1.00 95.62 289 GLY A O 1
ATOM 2261 N N . ILE A 1 290 ? 7.409 -8.186 4.106 1.00 95.31 290 ILE A N 1
ATOM 2262 C CA . ILE A 1 290 ? 8.123 -8.147 5.398 1.00 95.31 290 ILE A CA 1
ATOM 2263 C C . ILE A 1 290 ? 7.853 -6.814 6.110 1.00 95.31 290 ILE A C 1
ATOM 2265 O O . ILE A 1 290 ? 7.504 -6.794 7.292 1.00 95.31 290 ILE A O 1
ATOM 2269 N N . THR A 1 291 ? 7.939 -5.702 5.375 1.00 95.38 291 THR A N 1
ATOM 2270 C CA . THR A 1 291 ? 7.645 -4.362 5.902 1.00 95.38 291 THR A CA 1
ATOM 2271 C C . THR A 1 291 ? 6.195 -4.254 6.394 1.00 95.38 291 THR A C 1
ATOM 2273 O O . THR A 1 291 ? 5.943 -3.749 7.488 1.00 95.38 291 THR A O 1
ATOM 2276 N N . ALA A 1 292 ? 5.236 -4.775 5.627 1.00 95.44 292 ALA A N 1
ATOM 2277 C CA . ALA A 1 292 ? 3.813 -4.724 5.936 1.00 95.44 292 ALA A CA 1
ATOM 2278 C C . ALA A 1 292 ? 3.430 -5.596 7.146 1.00 95.44 292 ALA A C 1
ATOM 2280 O O . ALA A 1 292 ? 2.701 -5.126 8.019 1.00 95.44 292 ALA A O 1
ATOM 2281 N N . VAL A 1 293 ? 3.962 -6.823 7.243 1.00 96.56 293 VAL A N 1
ATOM 2282 C CA . VAL A 1 293 ? 3.763 -7.735 8.389 1.00 96.56 293 VAL A CA 1
ATOM 2283 C C . VAL A 1 293 ? 4.202 -7.091 9.700 1.00 96.56 293 VAL A C 1
ATOM 2285 O O . VAL A 1 293 ? 3.542 -7.277 10.719 1.00 96.56 293 VAL A O 1
ATOM 2288 N N . ILE A 1 294 ? 5.305 -6.340 9.684 1.00 95.88 294 ILE A N 1
ATOM 2289 C CA . ILE A 1 294 ? 5.868 -5.730 10.891 1.00 95.88 294 ILE A CA 1
ATOM 2290 C C . ILE A 1 294 ? 5.163 -4.406 11.217 1.00 95.88 294 ILE A C 1
ATOM 2292 O O . ILE A 1 294 ? 4.722 -4.216 12.350 1.00 95.88 294 ILE A O 1
ATOM 2296 N N . LEU A 1 295 ? 5.041 -3.482 10.256 1.00 96.81 295 LEU A N 1
ATOM 2297 C CA . LEU A 1 295 ? 4.602 -2.114 10.554 1.00 96.81 295 LEU A CA 1
ATOM 2298 C C . LEU A 1 295 ? 3.078 -1.929 10.559 1.00 96.81 295 LEU A C 1
ATOM 2300 O O . LEU A 1 295 ? 2.592 -1.156 11.381 1.00 96.81 295 LEU A O 1
ATOM 2304 N N . VAL A 1 296 ? 2.295 -2.613 9.715 1.00 97.00 296 VAL A N 1
ATOM 2305 C CA . VAL A 1 296 ? 0.831 -2.382 9.652 1.00 97.00 296 VAL A CA 1
ATOM 2306 C C . VAL A 1 296 ? 0.119 -2.730 10.968 1.00 97.00 296 VAL A C 1
ATOM 2308 O O . VAL A 1 296 ? -0.683 -1.912 11.428 1.00 97.00 296 VAL A O 1
ATOM 2311 N N . PRO A 1 297 ? 0.428 -3.854 11.650 1.00 95.56 297 PRO A N 1
ATOM 2312 C CA . PRO A 1 297 ? -0.158 -4.159 12.958 1.00 95.56 297 PRO A CA 1
ATOM 2313 C C . PRO A 1 297 ? 0.248 -3.170 14.058 1.00 95.56 297 PRO A C 1
ATOM 2315 O O . PRO A 1 297 ? -0.519 -2.927 14.990 1.00 95.56 297 PRO A O 1
ATOM 2318 N N . VAL A 1 298 ? 1.451 -2.593 13.959 1.00 95.62 298 VAL A N 1
ATOM 2319 C CA . VAL A 1 298 ? 1.945 -1.571 14.893 1.00 95.62 298 VAL A CA 1
ATOM 2320 C C . VAL A 1 298 ? 1.226 -0.243 14.655 1.00 95.62 298 VAL A C 1
ATOM 2322 O O . VAL A 1 298 ? 0.736 0.353 15.613 1.00 95.62 298 VAL A O 1
ATOM 2325 N N . LEU A 1 299 ? 1.085 0.181 13.395 1.00 94.69 299 LEU A N 1
ATOM 2326 C CA . LEU A 1 299 ? 0.343 1.381 12.998 1.00 94.69 299 LEU A CA 1
ATOM 2327 C C . LEU A 1 299 ? -1.123 1.310 13.455 1.00 94.69 299 LEU A C 1
ATOM 2329 O O . LEU A 1 299 ? -1.591 2.221 14.135 1.00 94.69 299 LEU A O 1
ATOM 2333 N N . ASP A 1 300 ? -1.827 0.206 13.180 1.00 92.88 300 ASP A N 1
ATOM 2334 C CA . ASP A 1 300 ? -3.198 -0.021 13.666 1.00 92.88 300 ASP A CA 1
ATOM 2335 C C . ASP A 1 300 ? -3.290 0.045 15.202 1.00 92.88 300 ASP A C 1
ATOM 2337 O O . ASP A 1 300 ? -4.165 0.719 15.759 1.00 92.88 300 ASP A O 1
ATOM 2341 N N . ARG A 1 301 ? -2.344 -0.585 15.911 1.00 92.06 301 ARG A N 1
ATOM 2342 C CA . ARG A 1 301 ? -2.338 -0.585 17.376 1.00 92.06 301 ARG A CA 1
ATOM 2343 C C . ARG A 1 301 ? -2.064 0.793 17.986 1.00 92.06 301 ARG A C 1
ATOM 2345 O O . ARG A 1 301 ? -2.691 1.117 18.994 1.00 92.06 301 ARG A O 1
ATOM 2352 N N . VAL A 1 302 ? -1.181 1.598 17.396 1.00 92.00 302 VAL A N 1
ATOM 2353 C CA . VAL A 1 302 ? -0.913 2.987 17.822 1.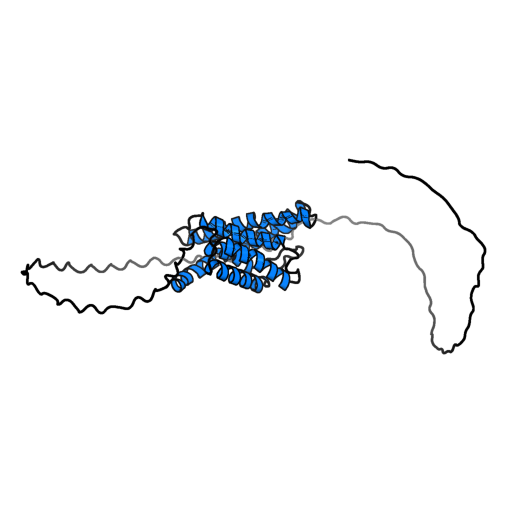00 92.00 302 VAL A CA 1
ATOM 2354 C C . VAL A 1 302 ? -2.087 3.913 17.478 1.00 92.00 302 VAL A C 1
ATOM 2356 O O . VAL A 1 302 ? -2.401 4.831 18.233 1.00 92.00 302 VAL A O 1
ATOM 2359 N N . TRP A 1 303 ? -2.787 3.648 16.374 1.00 89.44 303 TRP A N 1
ATOM 2360 C CA . TRP A 1 303 ? -3.893 4.475 15.892 1.00 89.44 303 TRP A CA 1
ATOM 2361 C C . TRP A 1 303 ? -5.200 4.285 16.682 1.00 89.44 303 TRP A C 1
ATOM 2363 O O . TRP A 1 303 ? -5.970 5.232 16.847 1.00 89.44 303 TRP A O 1
ATOM 2373 N N . LYS A 1 304 ? -5.455 3.087 17.224 1.00 85.81 304 LYS A N 1
ATOM 2374 C CA . LYS A 1 304 ? -6.673 2.778 18.002 1.00 85.81 304 LYS A CA 1
ATOM 2375 C C . LYS A 1 304 ? -6.900 3.685 19.231 1.00 85.81 304 LYS A C 1
ATOM 2377 O O . LYS A 1 304 ? -8.010 4.200 19.356 1.00 85.81 304 LYS A O 1
ATOM 2382 N N . PRO A 1 305 ? -5.912 3.954 20.110 1.00 86.56 305 PRO A N 1
ATOM 2383 C CA . PRO A 1 305 ? -6.056 4.940 21.186 1.00 86.56 305 PRO A CA 1
ATOM 2384 C C . PRO A 1 305 ? -6.400 6.352 20.694 1.00 86.56 305 PRO A C 1
ATOM 2386 O O . PRO A 1 305 ? -7.264 7.002 21.274 1.00 86.56 305 PRO A O 1
ATOM 2389 N N . LEU A 1 306 ? -5.771 6.808 19.605 1.00 83.62 306 LEU A N 1
ATOM 2390 C CA . LEU A 1 306 ? -5.962 8.157 19.061 1.00 83.62 306 LEU A CA 1
ATOM 2391 C C . LEU A 1 306 ? -7.384 8.366 18.512 1.00 83.62 306 LEU A C 1
ATOM 2393 O O . LEU A 1 306 ? -7.972 9.424 18.723 1.00 83.62 306 LEU A O 1
ATOM 2397 N N . GLN A 1 307 ? -7.987 7.340 17.901 1.00 79.81 307 GLN A N 1
ATOM 2398 C CA . GLN A 1 307 ? -9.397 7.379 17.482 1.00 79.81 307 GLN A CA 1
ATOM 2399 C C . GLN A 1 307 ? -10.367 7.566 18.659 1.00 79.81 307 GLN A C 1
ATOM 2401 O O . GLN A 1 307 ? -11.371 8.255 18.513 1.00 79.81 307 GLN A O 1
ATOM 2406 N N . ASN A 1 308 ? -10.065 6.988 19.826 1.00 77.94 308 ASN A N 1
ATOM 2407 C CA . ASN A 1 308 ? -10.905 7.104 21.025 1.00 77.94 308 ASN A CA 1
ATOM 2408 C C . ASN A 1 308 ? -10.801 8.485 21.706 1.00 77.94 308 ASN A C 1
ATOM 2410 O O . ASN A 1 308 ? -11.595 8.791 22.599 1.00 77.94 308 ASN A O 1
ATOM 2414 N N . LEU A 1 309 ? -9.815 9.297 21.303 1.00 76.69 309 LEU A N 1
ATOM 2415 C CA . LEU A 1 309 ? -9.652 10.696 21.701 1.00 76.69 309 LEU A CA 1
ATOM 2416 C C . LEU A 1 309 ? -10.297 11.634 20.672 1.00 76.69 309 LEU A C 1
ATOM 2418 O O . LEU A 1 309 ? -11.060 12.507 21.056 1.00 76.69 309 LEU A O 1
ATOM 2422 N N . ALA A 1 310 ? -10.061 11.403 19.376 1.00 62.72 310 ALA A N 1
ATOM 2423 C CA . ALA A 1 310 ? -10.621 12.188 18.267 1.00 62.72 310 ALA A CA 1
ATOM 2424 C C . ALA A 1 310 ? -12.094 11.858 17.920 1.00 62.72 310 ALA A C 1
ATOM 2426 O O . ALA A 1 310 ? -12.613 12.321 16.907 1.00 62.72 310 ALA A O 1
ATOM 2427 N N . GLY A 1 311 ? -12.743 11.011 18.723 1.00 57.88 311 GLY A N 1
ATOM 2428 C CA . GLY A 1 311 ? -14.167 10.666 18.650 1.00 57.88 311 GLY A CA 1
ATOM 2429 C C . GLY A 1 311 ? -14.969 11.184 19.849 1.00 57.88 311 GLY A C 1
ATOM 2430 O O . GLY A 1 311 ? -15.962 10.560 20.218 1.00 57.88 311 GLY A O 1
ATOM 2431 N N . ARG A 1 312 ? -14.490 12.259 20.486 1.00 41.16 312 ARG A N 1
ATOM 2432 C CA . ARG A 1 312 ? -15.145 13.019 21.557 1.00 41.16 312 ARG A CA 1
ATOM 2433 C C . ARG A 1 312 ? -15.304 14.470 21.117 1.00 41.16 312 ARG A C 1
ATOM 2435 O O . ARG A 1 312 ? -16.296 15.071 21.568 1.00 41.16 312 ARG A O 1
#

pLDDT: mean 71.8, std 24.97, range [29.75, 98.62]

Foldseek 3Di:
DDDDDDDDDDDDDDDDDDYDDDDDDDDDDDDDDDDDDDDDDDDDDDDDDDDDDDDDDDDDDDDDDPPPPPPDDDDDDDDDDDDDDDDDDDDDDDDDDDDDDDDDDDDDDDDDDDDDDDDDDDDPPPPPPPPPQPPDLPTDDPLLVVLLVVLLVQLLVQQLVWADDPPAPDTQGLSLLSLLLSCLPSHLSSSLSSQQNSVLSNCVVVVVHSCNPNQNSNLRSQLNNQSNVCNVVPDQDPDLVSNLVVQLVSSLVSQLVSLVSVVCCCVVVVDDPCCCVVRPNVSSSVSSSVSNSPVSSVSVVVVVVVVVVVVD

Radius of gyration: 43.45 Å; chains: 1; bounding box: 122×69×135 Å

Organism: NCBI:txid1328866

InterPro domains:
  IPR009825 ECF transporter, substrate-specific component-like [PF07155] (141-298)

Secondary structure (DSSP, 8-state):
-------------------------------------------------------PPPP----S-SSSSS---PPPP--PPPPPPPPPPPPPPPP-PPPPP---------PPPPPP-------------------STT---HHHHHHHHHHHHHHHHHTTS-EEPTTSS-EE-GGGGHHHHHHHHH-HHHHHHHHHHHHHHHHHHTTS-TTTTHHHHHHHHHHHHHHHHHHHHS---SSHHHHHHHHHHHHHHHHHHHHGGGGGHHHHS---HHHIIIIIIHHHHHHHHHHHHHHHHHHHHHHHHHHTTTT-

Sequence (312 aa):
MGDRRDRQRVLHHPRRRHGARAGRPRGGRRRRRDRRRRQPRRGRARHGALARPGRRPRPLPRGAARDRLRARRPAPRTRERPPPAPARPRPAPPPCAARPRQHPRRRTHRRSPQLLSLPRKDTPVTATTSTAAKTGPWAVSSRTIVFGAVGAALYGALGALSFVIPGTMISIRPAIAIIPFVGLRFGPVAGFFTGAVGNAIVDQIMGYGFLTYWNWSIANGLVGLLAGLIGYYAKEPRTTGRQLVWAAAIAVAAVVVGLLFTATDFLFLGQTFQYWFFGSYLLAILATGITAVILVPVLDRVWKPLQNLAGR